Protein AF-B9TEL1-F1 (afdb_monomer_lite)

pLDDT: mean 92.06, std 7.34, range [56.12, 98.06]

Sequence (219 aa):
MGAGTKYVEGLISYIVRIAGEHSVTPMRMLKKIYAVQNPDIARVMYPSFFNQYSSTVNGLGKYAKLFVGDTESLTGASDLRHTTLLPLSDLLPSTGCGLLEGHPKWCPECLSEMLLVHGQSYRPLIWSLKLYRACTTHKMPLVDICPHCNRVQPFIMRFPDLSRCAYCYKGLNVRVAEEDVEFTGFDCWIFNALEDLVSNISALDQVASANSFSDFIRR

Secondary structure (DSSP, 8-state):
--TTSTTPBPHHHHHHHHHHHTTS-HHHHIIIIIHHH-HHHHHH-SHHIIIIIGGGGGSSSHHHHHHHHHHHHHH----GGGGSSGGGTTTS-TT-TTTB-SS--B-HHHHHHHHHHHSS---BGGGGBTT--EETTTTEEPB-B-TTT-PBPPSS-SSS-TTB-TTT--BS---------PPPHHHHHHHHHHHHHHHTHHHHTTT--HHHHHHHHT-

InterPro domains:
  IPR009492 TniQ [PF06527] (5-142)

Radius of gyration: 17.3 Å; chains: 1; bounding box: 39×43×48 Å

Structure (mmCIF, N/CA/C/O backbone):
data_AF-B9TEL1-F1
#
_entry.id   AF-B9TEL1-F1
#
loop_
_atom_site.group_PDB
_atom_site.id
_atom_site.type_symbol
_atom_site.label_atom_id
_atom_site.label_alt_id
_atom_site.label_comp_id
_atom_site.label_asym_id
_atom_site.label_entity_id
_atom_site.label_seq_id
_atom_site.pdbx_PDB_ins_code
_atom_site.Cartn_x
_atom_site.Cartn_y
_atom_site.Cartn_z
_atom_site.occupancy
_atom_site.B_iso_or_equiv
_atom_site.auth_seq_id
_atom_site.auth_comp_id
_atom_site.auth_asym_id
_atom_site.auth_atom_id
_atom_site.pdbx_PDB_model_num
ATOM 1 N N . MET A 1 1 ? -11.757 -6.087 -3.190 1.00 75.56 1 MET A N 1
ATOM 2 C CA . MET A 1 1 ? -10.549 -5.861 -2.363 1.00 75.56 1 MET A CA 1
ATOM 3 C C . MET A 1 1 ? -9.815 -7.151 -1.972 1.00 75.56 1 MET A C 1
ATOM 5 O O . MET A 1 1 ? -8.852 -7.041 -1.237 1.00 75.56 1 MET A O 1
ATOM 9 N N . GLY A 1 2 ? -10.195 -8.351 -2.449 1.00 82.69 2 GLY A N 1
ATOM 10 C CA . GLY A 1 2 ? -9.403 -9.576 -2.219 1.00 82.69 2 GLY A CA 1
ATOM 11 C C . GLY A 1 2 ? -9.449 -10.153 -0.796 1.00 82.69 2 GLY A C 1
ATOM 12 O O . GLY A 1 2 ? -8.547 -10.902 -0.434 1.00 82.69 2 GLY A O 1
ATOM 13 N N . ALA A 1 3 ? -10.463 -9.805 0.007 1.00 83.00 3 ALA A N 1
ATOM 14 C CA . ALA A 1 3 ? -10.636 -10.301 1.376 1.00 83.00 3 ALA A CA 1
ATOM 15 C C . ALA A 1 3 ? -10.565 -11.838 1.449 1.00 83.00 3 ALA A C 1
ATOM 17 O O . ALA A 1 3 ? -11.089 -12.521 0.571 1.00 83.00 3 ALA A O 1
ATOM 18 N N . GLY A 1 4 ? -9.914 -12.369 2.487 1.00 86.38 4 GLY A N 1
ATOM 19 C CA . GLY A 1 4 ? -9.724 -13.814 2.655 1.00 86.38 4 GLY A CA 1
ATOM 20 C C . GLY A 1 4 ? -8.604 -14.419 1.799 1.00 86.38 4 GLY A C 1
ATOM 21 O O . GLY A 1 4 ? -8.479 -15.638 1.736 1.00 86.38 4 GLY A O 1
ATOM 22 N N . THR A 1 5 ? -7.808 -13.600 1.102 1.00 92.06 5 THR A N 1
ATOM 23 C CA . THR A 1 5 ? -6.730 -14.072 0.218 1.00 92.06 5 THR A CA 1
ATOM 24 C C . THR A 1 5 ? -5.443 -13.281 0.439 1.00 92.06 5 THR A C 1
ATOM 26 O O . THR A 1 5 ? -5.465 -12.154 0.926 1.00 92.06 5 THR A O 1
ATOM 29 N N . LYS A 1 6 ? -4.304 -13.797 -0.027 1.00 92.19 6 LYS A N 1
ATOM 30 C CA . LYS A 1 6 ? -3.040 -13.038 -0.043 1.00 92.19 6 LYS A CA 1
ATOM 31 C C . LYS A 1 6 ? -3.065 -11.801 -0.948 1.00 92.19 6 LYS A C 1
ATOM 33 O O . LYS A 1 6 ? -2.168 -10.963 -0.885 1.00 92.19 6 LYS A O 1
ATOM 38 N N . TYR A 1 7 ? -4.092 -11.682 -1.789 1.00 94.88 7 TYR A N 1
ATOM 39 C CA . TYR A 1 7 ? -4.284 -10.587 -2.730 1.00 94.88 7 TYR A CA 1
ATOM 40 C C . TYR A 1 7 ? -5.185 -9.474 -2.180 1.00 94.88 7 TYR A C 1
ATOM 42 O O . TYR A 1 7 ? -5.701 -8.681 -2.973 1.00 94.88 7 TYR A O 1
ATOM 50 N N . VAL A 1 8 ? -5.375 -9.396 -0.854 1.00 96.19 8 VAL A N 1
ATOM 51 C CA . VAL A 1 8 ? -6.003 -8.239 -0.198 1.00 96.19 8 VAL A CA 1
ATOM 52 C C . VAL A 1 8 ? -5.332 -6.959 -0.693 1.00 96.19 8 VAL A C 1
ATOM 54 O O . VAL A 1 8 ? -4.117 -6.819 -0.587 1.00 96.19 8 VAL A O 1
ATOM 57 N N . GLU A 1 9 ? -6.103 -6.032 -1.254 1.00 96.69 9 GLU A N 1
ATOM 58 C CA . GLU A 1 9 ? -5.595 -4.732 -1.699 1.00 96.69 9 GLU A CA 1
ATOM 59 C C . GLU A 1 9 ? -5.154 -3.897 -0.486 1.00 96.69 9 GLU A C 1
ATOM 61 O O . GLU A 1 9 ? -5.869 -3.828 0.509 1.00 96.69 9 GLU A O 1
ATOM 66 N N . GLY A 1 10 ? -3.981 -3.259 -0.556 1.00 97.56 10 GLY A N 1
ATOM 67 C CA . GLY A 1 10 ? -3.541 -2.334 0.493 1.00 97.56 10 GLY A CA 1
ATOM 68 C C . GLY A 1 10 ? -4.235 -0.972 0.394 1.00 97.56 10 GLY A C 1
ATOM 69 O O . GLY A 1 10 ? -4.479 -0.485 -0.710 1.00 97.56 10 GLY A O 1
ATOM 70 N N . LEU A 1 11 ? -4.477 -0.300 1.521 1.00 98.06 11 LEU A N 1
ATOM 71 C CA . LEU A 1 11 ? -5.180 0.990 1.570 1.00 98.06 11 LEU A CA 1
ATOM 72 C C . LEU A 1 11 ? -4.564 2.063 0.659 1.00 98.06 11 LEU A C 1
ATOM 74 O O . LEU A 1 11 ? -5.281 2.775 -0.038 1.00 98.06 11 LEU A O 1
ATOM 78 N N . ILE A 1 12 ? -3.232 2.164 0.607 1.00 97.38 12 ILE A N 1
ATOM 79 C CA . ILE A 1 12 ? -2.554 3.099 -0.311 1.00 97.38 12 ILE A CA 1
ATOM 80 C C . ILE A 1 12 ? -2.939 2.812 -1.769 1.00 97.38 12 ILE A C 1
ATOM 82 O O . ILE A 1 12 ? -3.215 3.739 -2.528 1.00 97.38 12 ILE A O 1
ATOM 86 N N . SER A 1 13 ? -2.972 1.533 -2.155 1.00 97.25 13 SER A N 1
ATOM 87 C CA . SER A 1 13 ? -3.377 1.115 -3.500 1.00 97.25 13 SER A CA 1
ATOM 88 C C . SER A 1 13 ? -4.824 1.496 -3.779 1.00 97.25 13 SER A C 1
ATOM 90 O O . SER A 1 13 ? -5.110 2.089 -4.816 1.00 97.25 13 SER A O 1
ATOM 92 N N . TYR A 1 14 ? -5.706 1.224 -2.817 1.00 97.25 14 TYR A N 1
ATOM 93 C CA . TYR A 1 14 ? -7.123 1.555 -2.893 1.00 97.25 14 TYR A CA 1
ATOM 94 C C . TYR A 1 14 ? -7.347 3.058 -3.127 1.00 97.25 14 TYR A C 1
ATOM 96 O O . TYR A 1 14 ? -8.068 3.439 -4.047 1.00 97.25 14 TYR A O 1
ATOM 104 N N . ILE A 1 15 ? -6.656 3.922 -2.372 1.00 97.31 15 ILE A N 1
ATOM 105 C CA . ILE A 1 15 ? -6.718 5.386 -2.538 1.00 97.31 15 ILE A CA 1
ATOM 106 C C . ILE A 1 15 ? -6.237 5.808 -3.935 1.00 97.31 15 ILE A C 1
ATOM 108 O O . ILE A 1 15 ? -6.860 6.650 -4.582 1.00 97.31 15 ILE A O 1
ATOM 112 N N . VAL A 1 16 ? -5.133 5.229 -4.422 1.00 96.44 16 VAL A N 1
ATOM 113 C CA . VAL A 1 16 ? -4.607 5.530 -5.765 1.00 96.44 16 VAL A CA 1
ATOM 114 C C . VAL A 1 16 ? -5.598 5.108 -6.852 1.00 96.44 16 VAL A C 1
ATOM 116 O O . VAL A 1 16 ? -5.806 5.864 -7.801 1.00 96.44 16 VAL A O 1
ATOM 119 N N . ARG A 1 17 ? -6.239 3.946 -6.700 1.00 95.00 17 ARG A N 1
ATOM 120 C CA . ARG A 1 17 ? -7.241 3.437 -7.640 1.00 95.00 17 ARG A CA 1
ATOM 121 C C . ARG A 1 17 ? -8.494 4.312 -7.667 1.00 95.00 17 ARG A C 1
ATOM 123 O O . ARG A 1 17 ? -8.925 4.702 -8.745 1.00 95.00 17 ARG A O 1
ATOM 130 N N . ILE A 1 18 ? -9.017 4.715 -6.506 1.00 95.44 18 ILE A N 1
ATOM 131 C CA . ILE A 1 18 ? -10.152 5.654 -6.422 1.00 95.44 18 ILE A CA 1
ATOM 132 C C . ILE A 1 18 ? -9.818 6.993 -7.082 1.00 95.44 18 ILE A C 1
ATOM 134 O O . ILE A 1 18 ? -10.648 7.554 -7.795 1.00 95.44 18 ILE A O 1
ATOM 138 N N . ALA A 1 19 ? -8.598 7.506 -6.910 1.00 96.12 19 ALA A N 1
ATOM 139 C CA . ALA A 1 19 ? -8.174 8.708 -7.624 1.00 96.12 19 ALA A CA 1
ATOM 140 C C . ALA A 1 19 ? -8.296 8.545 -9.153 1.00 96.12 19 ALA A C 1
ATOM 142 O O . ALA A 1 19 ? -8.707 9.487 -9.833 1.00 96.12 19 ALA A O 1
ATOM 143 N N . GLY A 1 20 ? -8.020 7.345 -9.672 1.00 94.44 20 GLY A N 1
ATOM 144 C CA . GLY A 1 20 ? -8.185 6.980 -11.082 1.00 94.44 20 GLY A CA 1
ATOM 145 C C . GLY A 1 20 ? -9.634 7.007 -11.543 1.00 94.44 20 GLY A C 1
ATOM 146 O O . GLY A 1 20 ? -9.930 7.671 -12.534 1.00 94.44 20 GLY A O 1
ATOM 147 N N . GLU A 1 21 ? -10.536 6.395 -10.776 1.00 94.00 21 GLU A N 1
ATOM 148 C CA . GLU A 1 21 ? -11.985 6.411 -11.045 1.00 94.00 21 GLU A CA 1
ATOM 149 C C . GLU A 1 21 ? -12.549 7.840 -11.102 1.00 94.00 21 GLU A C 1
ATOM 151 O O . GLU A 1 21 ? -13.432 8.153 -11.897 1.00 94.00 21 GLU A O 1
ATOM 156 N N . HIS A 1 22 ? -11.987 8.752 -10.305 1.00 94.75 22 HIS A N 1
ATOM 157 C CA . HIS A 1 22 ? -12.365 10.167 -10.301 1.00 94.75 22 HIS A CA 1
ATOM 158 C C . HIS A 1 22 ? -11.532 11.045 -11.247 1.00 94.75 22 HIS A C 1
ATOM 160 O O . HIS A 1 22 ? -11.680 12.268 -11.227 1.00 94.75 22 HIS A O 1
ATOM 166 N N . SER A 1 23 ? -10.657 10.463 -12.076 1.00 94.75 23 SER A N 1
ATOM 167 C CA . SER A 1 23 ? -9.790 11.191 -13.018 1.00 94.75 23 SER A CA 1
ATOM 168 C C . SER A 1 23 ? -8.958 12.309 -12.366 1.00 94.75 23 SER A C 1
ATOM 170 O O . SER A 1 23 ? -8.698 13.359 -12.959 1.00 94.75 23 SER A O 1
ATOM 172 N N . VAL A 1 24 ? -8.517 12.095 -11.125 1.00 96.12 24 VAL A N 1
ATOM 173 C CA . VAL A 1 24 ? -7.663 13.024 -10.376 1.00 96.12 24 VAL A CA 1
ATOM 174 C C . VAL A 1 24 ? -6.361 12.350 -9.971 1.00 96.12 24 VAL A C 1
ATOM 176 O O . VAL A 1 24 ? -6.258 11.135 -9.846 1.00 96.12 24 VAL A O 1
ATOM 179 N N . THR A 1 25 ? -5.317 13.142 -9.734 1.00 96.31 25 THR A N 1
ATOM 180 C CA . THR A 1 25 ? -4.080 12.575 -9.189 1.00 96.31 25 THR A CA 1
ATOM 181 C C . THR A 1 25 ? -4.255 12.232 -7.707 1.00 96.31 25 THR A C 1
ATOM 183 O O . THR A 1 25 ? -4.924 12.992 -6.993 1.00 96.31 25 THR A O 1
ATOM 186 N N . PRO A 1 26 ? -3.599 11.171 -7.194 1.00 95.88 26 PRO A N 1
ATOM 187 C CA . PRO A 1 26 ? -3.666 10.817 -5.774 1.00 95.88 26 PRO A CA 1
ATOM 188 C C . PRO A 1 26 ? -3.286 11.992 -4.864 1.00 95.88 26 PRO A C 1
ATOM 190 O O . PRO A 1 26 ? -3.980 12.309 -3.904 1.00 95.88 26 PRO A O 1
ATOM 193 N N . MET A 1 27 ? -2.237 12.737 -5.225 1.00 95.00 27 MET A N 1
ATOM 194 C CA . MET A 1 27 ? -1.812 13.919 -4.470 1.00 95.00 27 MET A CA 1
ATOM 195 C C . MET A 1 27 ? -2.864 15.040 -4.459 1.00 95.00 27 MET A C 1
ATOM 197 O O . MET A 1 27 ? -3.008 15.746 -3.459 1.00 95.00 27 MET A O 1
ATOM 201 N N . ARG A 1 28 ? -3.597 15.241 -5.563 1.00 95.69 28 ARG A N 1
ATOM 202 C CA . ARG A 1 28 ? -4.668 16.243 -5.622 1.00 95.69 28 ARG A CA 1
ATOM 203 C C . ARG A 1 28 ? -5.863 15.805 -4.784 1.00 95.69 28 ARG A C 1
ATOM 205 O O . ARG A 1 28 ? -6.383 16.637 -4.049 1.00 95.69 28 ARG A O 1
ATOM 212 N N . MET A 1 29 ? -6.239 14.528 -4.846 1.00 96.94 29 MET A N 1
ATOM 213 C CA . MET A 1 29 ? -7.273 13.940 -3.991 1.00 96.94 29 MET A CA 1
ATOM 214 C C . MET A 1 29 ? -6.934 14.126 -2.507 1.00 96.94 29 MET A C 1
ATOM 216 O O . MET A 1 29 ? -7.725 14.717 -1.776 1.00 96.94 29 MET A O 1
ATOM 220 N N . LEU A 1 30 ? -5.721 13.761 -2.080 1.00 96.25 30 LEU A N 1
ATOM 221 C CA . LEU A 1 30 ? -5.292 13.948 -0.690 1.00 96.25 30 LEU A CA 1
ATOM 222 C C . LEU A 1 30 ? -5.337 15.422 -0.253 1.00 96.25 30 LEU A C 1
ATOM 224 O O . LEU A 1 30 ? -5.841 15.743 0.818 1.00 96.25 30 LEU A O 1
ATOM 228 N N . LYS A 1 31 ? -4.854 16.351 -1.086 1.00 94.56 31 LYS A N 1
ATOM 229 C CA . LYS A 1 31 ? -4.778 17.777 -0.716 1.00 94.56 31 LYS A CA 1
ATOM 230 C C . LYS A 1 31 ? -6.103 18.531 -0.788 1.00 94.56 31 LYS A C 1
ATOM 232 O O . LYS A 1 31 ? -6.248 19.541 -0.107 1.00 94.56 31 LYS A O 1
ATOM 237 N N . LYS A 1 32 ? -7.010 18.141 -1.684 1.00 96.25 32 LYS A N 1
ATOM 238 C CA . LYS A 1 32 ? -8.234 18.906 -1.982 1.00 96.25 32 LYS A CA 1
ATOM 239 C C . LYS A 1 32 ? -9.506 18.255 -1.464 1.00 96.25 32 LYS A C 1
ATOM 241 O O . LYS A 1 32 ? -10.514 18.945 -1.401 1.00 96.25 32 LYS A O 1
ATOM 246 N N . ILE A 1 33 ? -9.447 16.976 -1.108 1.00 96.38 33 ILE A N 1
ATOM 247 C CA . ILE A 1 33 ? -10.582 16.229 -0.569 1.00 96.38 33 ILE A CA 1
ATOM 248 C C . ILE A 1 33 ? -10.260 15.845 0.875 1.00 96.38 33 ILE A C 1
ATOM 250 O O . ILE A 1 33 ? -10.799 16.461 1.788 1.00 96.38 33 ILE A O 1
ATOM 254 N N . TYR A 1 34 ? -9.289 14.951 1.091 1.00 97.06 34 TYR A N 1
ATOM 255 C CA . TYR A 1 34 ? -8.973 14.438 2.432 1.00 97.06 34 TY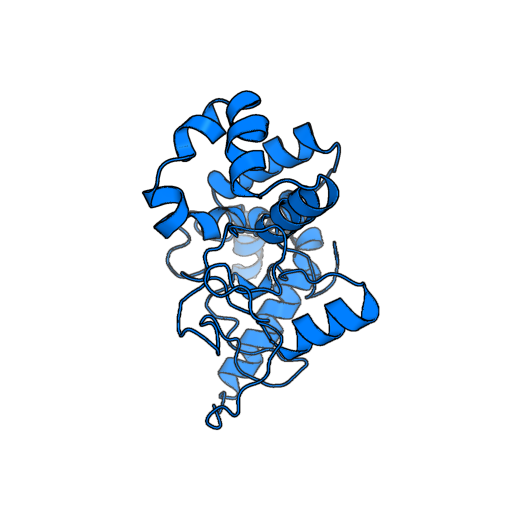R A CA 1
ATOM 256 C C . TYR A 1 34 ? -8.555 15.549 3.410 1.00 97.06 34 TYR A C 1
ATOM 258 O O . TYR A 1 34 ? -9.141 15.720 4.471 1.00 97.06 34 TYR A O 1
ATOM 266 N N . ALA A 1 35 ? -7.579 16.382 3.034 1.00 96.12 35 ALA A N 1
ATOM 267 C CA . ALA A 1 35 ? -7.094 17.462 3.898 1.00 96.12 35 ALA A CA 1
ATOM 268 C C . ALA A 1 35 ? -8.130 18.577 4.147 1.00 96.12 35 ALA A C 1
ATOM 270 O O . ALA A 1 35 ? -7.987 19.337 5.101 1.00 96.12 35 ALA A O 1
ATOM 271 N N . VAL A 1 36 ? -9.142 18.708 3.283 1.00 95.81 36 VAL A N 1
ATOM 272 C CA . VAL A 1 36 ? -10.235 19.676 3.473 1.00 95.81 36 VAL A CA 1
ATOM 273 C C . VAL A 1 36 ? -11.281 19.111 4.429 1.00 95.81 36 VAL A C 1
ATOM 275 O O . VAL A 1 36 ? -11.764 19.836 5.293 1.00 95.81 36 VAL A O 1
ATOM 278 N N . GLN A 1 37 ? -11.590 17.820 4.296 1.00 94.75 37 GLN A N 1
ATOM 279 C CA . GLN A 1 37 ? -12.535 17.113 5.153 1.00 94.75 37 GLN A CA 1
ATOM 280 C C . GLN A 1 37 ? -12.005 16.947 6.582 1.00 94.75 37 GLN A C 1
ATOM 282 O O . GLN A 1 37 ? -12.759 17.087 7.544 1.00 94.75 37 GLN A O 1
ATOM 287 N N . ASN A 1 38 ? -10.710 16.656 6.726 1.00 96.25 38 ASN A N 1
ATOM 288 C CA . ASN A 1 38 ? -10.118 16.271 7.997 1.00 96.25 38 ASN A CA 1
ATOM 289 C C . ASN A 1 38 ? -8.820 17.048 8.290 1.00 96.25 38 ASN A C 1
ATOM 291 O O . ASN A 1 38 ? -7.774 16.792 7.677 1.00 96.25 38 ASN A O 1
ATOM 295 N N . PRO A 1 39 ? -8.844 17.977 9.269 1.00 95.50 39 PRO A N 1
ATOM 296 C CA . PRO A 1 39 ? -7.671 18.756 9.662 1.00 95.50 39 PRO A CA 1
ATOM 297 C C . PRO A 1 39 ? -6.474 17.910 10.112 1.00 95.50 39 PRO A C 1
ATOM 299 O O . PRO A 1 39 ? -5.330 18.345 9.963 1.00 95.50 39 PRO A O 1
ATOM 302 N N . ASP A 1 40 ? -6.701 16.704 10.639 1.00 96.12 40 ASP A N 1
ATOM 303 C CA . ASP A 1 40 ? -5.612 15.810 11.034 1.00 96.12 40 ASP A CA 1
ATOM 304 C C . ASP A 1 40 ? -4.893 15.219 9.824 1.00 96.12 40 ASP A C 1
ATOM 306 O O . ASP A 1 40 ? -3.667 15.087 9.857 1.00 96.12 40 ASP A O 1
ATOM 310 N N . ILE A 1 41 ? -5.601 14.970 8.715 1.00 95.25 41 ILE A N 1
ATOM 311 C CA . ILE A 1 41 ? -4.944 14.660 7.442 1.00 95.25 41 ILE A CA 1
ATOM 312 C C . ILE A 1 41 ? -4.109 15.860 6.990 1.00 95.25 41 ILE A C 1
ATOM 314 O O . ILE A 1 41 ? -2.936 15.698 6.658 1.00 95.25 41 ILE A O 1
ATOM 318 N N . ALA A 1 42 ? -4.663 17.078 7.020 1.00 94.44 42 ALA A N 1
ATOM 319 C CA . ALA A 1 42 ? -3.941 18.278 6.591 1.00 94.44 42 ALA A CA 1
ATOM 320 C C . ALA A 1 42 ? -2.611 18.467 7.342 1.00 94.44 42 ALA A C 1
ATOM 322 O O . ALA A 1 42 ? -1.588 18.780 6.728 1.00 94.44 42 ALA A O 1
ATOM 323 N N . ARG A 1 43 ? -2.604 18.200 8.655 1.00 94.38 43 ARG A N 1
ATOM 324 C CA . ARG A 1 43 ? -1.412 18.272 9.519 1.00 94.38 43 ARG A CA 1
ATOM 325 C C . ARG A 1 43 ? -0.316 17.281 9.141 1.00 94.38 43 ARG A C 1
ATOM 327 O O . ARG A 1 43 ? 0.838 17.523 9.485 1.00 94.38 43 ARG A O 1
ATOM 334 N N . VAL A 1 44 ? -0.644 16.187 8.453 1.00 92.56 44 VAL A N 1
ATOM 335 C CA . VAL A 1 44 ? 0.330 15.156 8.061 1.00 92.56 44 VAL A CA 1
ATOM 336 C C . VAL A 1 44 ? 0.788 15.280 6.606 1.00 92.56 44 VAL A C 1
ATOM 338 O O . VAL A 1 44 ? 1.699 14.572 6.199 1.00 92.56 44 VAL A O 1
ATOM 341 N N . MET A 1 45 ? 0.248 16.220 5.821 1.00 91.62 45 MET A N 1
ATOM 342 C CA . MET A 1 45 ? 0.613 16.452 4.409 1.00 91.62 45 MET A CA 1
ATOM 343 C C . MET A 1 45 ? 1.961 17.184 4.211 1.00 91.62 45 MET A C 1
ATOM 345 O O . MET A 1 45 ? 2.108 17.998 3.295 1.00 91.62 45 MET A O 1
ATOM 349 N N . TYR A 1 46 ? 2.964 16.916 5.045 1.00 90.12 46 TYR A N 1
ATOM 350 C CA . TYR A 1 46 ? 4.305 17.501 4.934 1.00 90.12 46 TYR A CA 1
ATOM 351 C C . TYR A 1 46 ? 5.271 16.589 4.146 1.00 90.12 46 TYR A C 1
ATOM 353 O O . TYR A 1 46 ? 5.076 15.375 4.097 1.00 90.12 46 TYR A O 1
ATOM 361 N N . PRO A 1 47 ? 6.347 17.119 3.527 1.00 89.25 47 PRO A N 1
ATOM 362 C CA . PRO A 1 47 ? 7.235 16.322 2.672 1.00 89.25 47 PRO A CA 1
ATOM 363 C C . PRO A 1 47 ? 7.832 15.067 3.330 1.00 89.25 47 PRO A C 1
ATOM 365 O O . PRO A 1 47 ? 7.900 14.020 2.688 1.00 89.25 47 PRO A O 1
ATOM 368 N N . SER A 1 48 ? 8.228 15.125 4.607 1.00 88.56 48 SER A N 1
ATOM 369 C CA . SER A 1 48 ? 8.767 13.947 5.306 1.00 88.56 48 SER A CA 1
ATOM 370 C C . SER A 1 48 ? 7.731 12.838 5.515 1.00 88.56 48 SER A C 1
ATOM 372 O O . SER A 1 48 ? 8.114 11.673 5.516 1.00 88.56 48 SER A O 1
ATOM 374 N N . PHE A 1 49 ? 6.428 13.137 5.574 1.00 91.69 49 PHE A N 1
ATOM 375 C CA . PHE A 1 49 ? 5.385 12.108 5.565 1.00 91.69 49 PHE A CA 1
ATOM 376 C C . PHE A 1 49 ? 5.415 11.305 4.271 1.00 91.69 49 PHE A C 1
ATOM 378 O O . PHE A 1 49 ? 5.464 10.074 4.296 1.00 91.69 49 PHE A O 1
ATOM 385 N N . PHE A 1 50 ? 5.465 11.998 3.136 1.00 89.31 50 PHE A N 1
ATOM 386 C CA . PHE A 1 50 ? 5.492 11.344 1.832 1.00 89.31 50 PHE A CA 1
ATOM 387 C C . PHE A 1 50 ? 6.762 10.522 1.597 1.00 89.31 50 PHE A C 1
ATOM 389 O O . PHE A 1 50 ? 6.704 9.470 0.968 1.00 89.31 50 PHE A O 1
ATOM 396 N N . ASN A 1 51 ? 7.890 10.973 2.147 1.00 86.38 51 ASN A N 1
ATOM 397 C CA . ASN A 1 51 ? 9.182 10.326 1.934 1.00 86.38 51 ASN A CA 1
ATOM 398 C C . ASN A 1 51 ? 9.498 9.208 2.940 1.00 86.38 51 ASN A C 1
ATOM 400 O O . ASN A 1 51 ? 10.264 8.314 2.599 1.00 86.38 51 ASN A O 1
ATOM 404 N N . GLN A 1 52 ? 8.968 9.262 4.167 1.00 86.38 52 GLN A N 1
ATOM 405 C CA . GLN A 1 52 ? 9.382 8.358 5.256 1.00 86.38 52 GLN A CA 1
ATOM 406 C C . GLN A 1 52 ? 8.226 7.595 5.901 1.00 86.38 52 GLN A C 1
ATOM 408 O O . GLN A 1 52 ? 8.428 6.493 6.399 1.00 86.38 52 GLN A O 1
ATOM 413 N N . TYR A 1 53 ? 7.019 8.166 5.909 1.00 90.56 53 TYR A N 1
ATOM 414 C CA . TYR A 1 53 ? 5.907 7.634 6.700 1.00 90.56 53 TYR A CA 1
ATOM 415 C C . TYR A 1 53 ? 4.744 7.114 5.853 1.00 90.56 53 TYR A C 1
ATOM 417 O O . TYR A 1 53 ? 3.832 6.512 6.407 1.00 90.56 53 TYR A O 1
ATOM 425 N N . SER A 1 54 ? 4.751 7.271 4.527 1.00 92.88 54 SER A N 1
ATOM 426 C CA . SER A 1 54 ? 3.611 6.853 3.693 1.00 92.88 54 SER A CA 1
ATOM 427 C C . SER A 1 54 ? 3.300 5.363 3.792 1.00 92.88 54 SER A C 1
ATOM 429 O O . SER A 1 54 ? 2.129 5.005 3.823 1.00 92.88 54 SER A O 1
ATOM 431 N N . SER A 1 55 ? 4.312 4.498 3.923 1.00 94.25 55 SER A N 1
ATOM 432 C CA . SER A 1 55 ? 4.105 3.053 4.106 1.00 94.25 55 SER A CA 1
ATOM 433 C C . SER A 1 55 ? 3.256 2.729 5.338 1.00 94.25 55 SER A C 1
ATOM 435 O O . SER A 1 55 ? 2.485 1.771 5.327 1.00 94.25 55 SER A O 1
ATOM 437 N N . THR A 1 56 ? 3.327 3.559 6.383 1.00 94.56 56 THR A N 1
ATOM 438 C CA . THR A 1 56 ? 2.594 3.359 7.643 1.00 94.56 56 THR A CA 1
ATOM 439 C C . THR A 1 56 ? 1.078 3.523 7.515 1.00 94.56 56 THR A C 1
ATOM 441 O O . THR A 1 56 ? 0.358 3.128 8.432 1.00 94.56 56 THR A O 1
ATOM 444 N N . VAL A 1 57 ? 0.582 4.034 6.381 1.00 96.31 57 VAL A N 1
ATOM 445 C CA . VAL A 1 57 ? -0.850 4.029 6.032 1.00 96.31 57 VAL A CA 1
ATOM 446 C C . VAL A 1 57 ? -1.378 2.599 5.882 1.00 96.31 57 VAL A C 1
ATOM 448 O O . VAL A 1 57 ? -2.498 2.323 6.288 1.00 96.31 57 VAL A O 1
ATOM 451 N N . ASN A 1 58 ? -0.553 1.665 5.401 1.00 96.31 58 ASN A N 1
ATOM 452 C CA . ASN A 1 58 ? -0.878 0.234 5.383 1.00 96.31 58 ASN A CA 1
ATOM 453 C C . ASN A 1 58 ? -0.533 -0.467 6.714 1.00 96.31 58 ASN A C 1
ATOM 455 O O . ASN A 1 58 ? -0.667 -1.680 6.826 1.00 96.31 58 ASN A O 1
ATOM 459 N N . GLY A 1 59 ? -0.035 0.269 7.710 1.00 94.50 59 GLY A N 1
ATOM 460 C CA . GLY A 1 59 ? 0.525 -0.275 8.943 1.00 94.50 59 GLY A CA 1
ATOM 461 C C . GLY A 1 59 ? -0.484 -0.537 10.062 1.00 94.50 59 GLY A C 1
ATOM 462 O O . GLY A 1 59 ? -1.670 -0.741 9.841 1.00 94.50 59 GLY A O 1
ATOM 463 N N . LEU A 1 60 ? 0.042 -0.520 11.290 1.00 92.25 60 LEU A N 1
ATOM 464 C CA . LEU A 1 60 ? -0.656 -0.828 12.550 1.00 92.25 60 LEU A CA 1
ATOM 465 C C . LEU A 1 60 ? -1.045 0.426 13.354 1.00 92.25 60 LEU A C 1
ATOM 467 O O . LEU A 1 60 ? -1.696 0.349 14.394 1.00 92.25 60 LEU A O 1
ATOM 471 N N . GLY A 1 61 ? -0.524 1.582 12.943 1.00 92.00 61 GLY A N 1
ATOM 472 C CA . GLY A 1 61 ? -0.416 2.762 13.793 1.00 92.00 61 GLY A CA 1
ATOM 473 C C . GLY A 1 61 ? -1.451 3.846 13.516 1.00 92.00 61 GLY A C 1
ATOM 474 O O . GLY A 1 61 ? -2.425 3.669 12.786 1.00 92.00 61 GLY A O 1
ATOM 475 N N . LYS A 1 62 ? -1.186 5.028 14.081 1.00 93.06 62 LYS A N 1
ATOM 476 C CA . LYS A 1 62 ? -2.058 6.208 13.973 1.00 93.06 62 LYS A CA 1
ATOM 477 C C . LYS A 1 62 ? -2.387 6.609 12.531 1.00 93.06 62 LYS A C 1
ATOM 479 O O . LYS A 1 62 ? -3.502 7.038 12.276 1.00 93.06 62 LYS A O 1
ATOM 484 N N . TYR A 1 63 ? -1.442 6.462 11.598 1.00 94.44 63 TYR A N 1
ATOM 485 C CA . TYR A 1 63 ? -1.657 6.846 10.203 1.00 94.44 63 TYR A CA 1
ATOM 486 C C . TYR A 1 63 ? -2.603 5.880 9.491 1.00 94.44 63 TYR A C 1
ATOM 488 O O . TYR A 1 63 ? -3.490 6.339 8.785 1.00 94.44 63 TYR A O 1
ATOM 496 N N . ALA A 1 64 ? -2.498 4.573 9.744 1.00 95.81 64 ALA A N 1
ATOM 497 C CA . ALA A 1 64 ? -3.480 3.614 9.250 1.00 95.81 64 ALA A CA 1
ATOM 498 C C . ALA A 1 64 ? -4.884 3.939 9.786 1.00 95.81 64 ALA A C 1
ATOM 500 O O . ALA A 1 64 ? -5.805 4.107 8.996 1.00 95.81 64 ALA A O 1
ATOM 501 N N . LYS A 1 65 ? -5.038 4.155 11.105 1.00 96.19 65 LYS A N 1
ATOM 502 C CA . LYS A 1 65 ? -6.339 4.525 11.709 1.00 96.19 65 LYS A CA 1
ATOM 503 C C . LYS A 1 65 ? -6.927 5.795 11.090 1.00 96.19 65 LYS A C 1
ATOM 505 O O . LYS A 1 65 ? -8.102 5.820 10.739 1.00 96.19 65 LYS A O 1
ATOM 510 N N . LEU A 1 66 ? -6.096 6.827 10.943 1.00 97.06 66 LEU A N 1
ATOM 511 C CA . LEU A 1 66 ? -6.495 8.115 10.387 1.00 97.06 66 LEU A CA 1
ATOM 512 C C . LEU A 1 66 ? -6.981 7.981 8.936 1.00 97.06 66 LEU A C 1
ATOM 514 O O . LEU A 1 66 ? -8.060 8.461 8.609 1.00 97.06 66 LEU A O 1
ATOM 518 N N . PHE A 1 67 ? -6.209 7.315 8.074 1.00 97.75 67 PHE A N 1
ATOM 519 C CA . PHE A 1 67 ? -6.557 7.183 6.658 1.00 97.75 67 PHE A CA 1
ATOM 520 C C . PHE A 1 67 ? -7.698 6.194 6.408 1.00 97.75 67 PHE A C 1
ATOM 522 O O . PHE A 1 67 ? -8.462 6.420 5.473 1.00 97.75 67 PHE A O 1
ATOM 529 N N . VAL A 1 68 ? -7.839 5.136 7.216 1.00 97.94 68 VAL A N 1
ATOM 530 C CA . VAL A 1 68 ? -8.999 4.229 7.155 1.00 97.94 68 VAL A CA 1
ATOM 531 C C . VAL A 1 68 ? -10.274 5.016 7.421 1.00 97.94 68 VAL A C 1
ATOM 533 O O . VAL A 1 68 ? -11.120 5.087 6.535 1.00 97.94 68 VAL A O 1
ATOM 536 N N . GLY A 1 69 ? -10.370 5.685 8.576 1.00 97.62 69 GLY A N 1
ATOM 537 C CA . GLY A 1 69 ? -11.588 6.405 8.952 1.00 97.62 69 GLY A CA 1
ATOM 538 C C . GLY A 1 69 ? -11.947 7.526 7.975 1.00 97.62 69 GLY A C 1
ATOM 539 O O . GLY A 1 69 ? -13.113 7.692 7.625 1.00 97.62 69 GLY A O 1
ATOM 540 N N . ASP A 1 70 ? -10.948 8.264 7.480 1.00 97.19 70 ASP A N 1
ATOM 541 C CA . ASP A 1 70 ? -11.190 9.318 6.491 1.00 97.19 70 ASP A CA 1
ATOM 542 C C . ASP A 1 70 ? -11.651 8.748 5.142 1.00 97.19 70 ASP A C 1
ATOM 544 O O . ASP A 1 70 ? -12.591 9.258 4.535 1.00 97.19 70 ASP A O 1
ATOM 548 N N . THR A 1 71 ? -11.043 7.646 4.691 1.00 97.75 71 THR A N 1
ATOM 549 C CA . THR A 1 71 ? -11.429 6.996 3.430 1.00 97.75 71 THR A CA 1
ATOM 550 C C . THR A 1 71 ? -12.825 6.383 3.517 1.00 97.75 71 THR A C 1
ATOM 552 O O . THR A 1 71 ? -13.604 6.540 2.581 1.00 97.75 71 THR A O 1
ATOM 555 N N . GLU A 1 72 ? -13.175 5.715 4.616 1.00 97.75 72 GLU A N 1
ATOM 556 C CA . GLU A 1 72 ? -14.525 5.171 4.837 1.00 97.75 72 GLU A CA 1
ATOM 557 C C . GLU A 1 72 ? -15.573 6.290 4.830 1.00 97.75 72 GLU A C 1
ATOM 559 O O . GLU A 1 72 ? -16.560 6.210 4.103 1.00 97.75 72 GLU A O 1
ATOM 564 N N . SER A 1 73 ? -15.303 7.390 5.540 1.00 96.62 73 SER A N 1
ATOM 565 C CA . SER A 1 73 ? -16.174 8.572 5.576 1.00 96.62 73 SER A CA 1
ATOM 566 C C . SER A 1 73 ? -16.392 9.196 4.191 1.00 96.62 73 SER A C 1
ATOM 568 O O . SER A 1 73 ? -17.518 9.527 3.823 1.00 96.62 73 SER A O 1
ATOM 570 N N . LEU A 1 74 ? -15.328 9.320 3.389 1.00 96.25 74 LEU A N 1
ATOM 571 C CA . LEU A 1 74 ? -15.387 9.935 2.059 1.00 96.25 74 LEU A CA 1
ATOM 572 C C . LEU A 1 74 ? -16.006 9.035 0.984 1.00 96.25 74 LEU A C 1
ATOM 574 O O . LEU A 1 74 ? -16.577 9.544 0.022 1.00 96.25 74 LEU A O 1
ATOM 578 N N . THR A 1 75 ? -15.852 7.717 1.105 1.00 95.19 75 THR A N 1
ATOM 579 C CA . THR A 1 75 ? -16.240 6.761 0.051 1.00 95.19 75 THR A C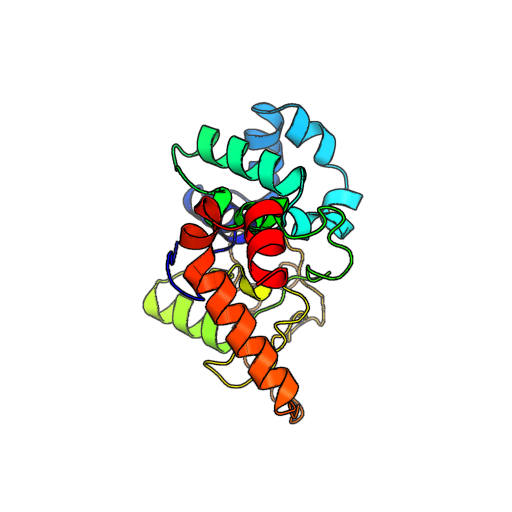A 1
ATOM 580 C C . THR A 1 75 ? -17.521 5.997 0.368 1.00 95.19 75 THR A C 1
ATOM 582 O O . THR A 1 75 ? -18.094 5.381 -0.528 1.00 95.19 75 THR A O 1
ATOM 585 N N . GLY A 1 76 ? -17.964 6.004 1.628 1.00 94.06 76 GLY A N 1
ATOM 586 C CA . GLY A 1 76 ? -19.050 5.154 2.116 1.00 94.06 76 GLY A CA 1
ATOM 587 C C . GLY A 1 76 ? -18.683 3.667 2.195 1.00 94.06 76 GLY A C 1
ATOM 588 O O . GLY A 1 76 ? -19.551 2.848 2.492 1.00 94.06 76 GLY A O 1
ATOM 589 N N . ALA A 1 77 ? -17.426 3.300 1.921 1.00 93.75 77 ALA A N 1
ATOM 590 C CA . ALA A 1 77 ? -16.937 1.947 2.142 1.00 93.75 77 ALA A CA 1
ATOM 591 C C . ALA A 1 77 ? -16.862 1.642 3.644 1.00 93.75 77 ALA A C 1
ATOM 593 O O . ALA A 1 77 ? -16.666 2.543 4.458 1.00 93.75 77 ALA A O 1
ATOM 594 N N . SER A 1 78 ? -16.975 0.365 3.994 1.00 92.50 78 SER A N 1
ATOM 595 C CA . SER A 1 78 ? -16.801 -0.128 5.358 1.00 92.50 78 SER A CA 1
ATOM 596 C C . SER A 1 78 ? -15.652 -1.127 5.436 1.00 92.50 78 SER A C 1
ATOM 598 O O . SER A 1 78 ? -15.232 -1.701 4.427 1.00 92.50 78 SER A O 1
ATOM 600 N N . ASP A 1 79 ? -15.164 -1.337 6.655 1.00 91.62 79 ASP A N 1
ATOM 601 C CA . ASP A 1 79 ? -14.179 -2.358 7.009 1.00 91.62 79 ASP A CA 1
ATOM 602 C C . ASP A 1 79 ? -12.847 -2.236 6.244 1.00 91.62 79 ASP A C 1
ATOM 604 O O . ASP A 1 79 ? -12.100 -3.202 6.065 1.00 91.62 79 ASP A O 1
ATOM 608 N N . LEU A 1 80 ? -12.471 -1.012 5.852 1.00 96.06 80 LEU A N 1
ATOM 609 C CA . LEU A 1 80 ? -11.187 -0.732 5.202 1.00 96.06 80 LEU A CA 1
ATOM 610 C C . LEU A 1 80 ? -9.999 -0.989 6.132 1.00 96.06 80 LEU A C 1
ATOM 612 O O . LEU A 1 80 ? -8.868 -1.103 5.657 1.00 96.06 80 LEU A O 1
ATOM 616 N N . ARG A 1 81 ? -10.223 -1.167 7.438 1.00 95.31 81 ARG A N 1
ATOM 617 C CA . ARG A 1 81 ? -9.188 -1.635 8.372 1.00 95.31 81 ARG A CA 1
ATOM 618 C C . ARG A 1 81 ? -8.505 -2.923 7.897 1.00 95.31 81 ARG A C 1
ATOM 620 O O . ARG A 1 81 ? -7.298 -3.046 8.090 1.00 95.31 81 ARG A O 1
ATOM 627 N N . HIS A 1 82 ? -9.211 -3.827 7.207 1.00 95.44 82 HIS A N 1
ATOM 628 C CA . HIS A 1 82 ? -8.633 -5.075 6.678 1.00 95.44 82 HIS A CA 1
ATOM 629 C C . HIS A 1 82 ? -7.767 -4.869 5.42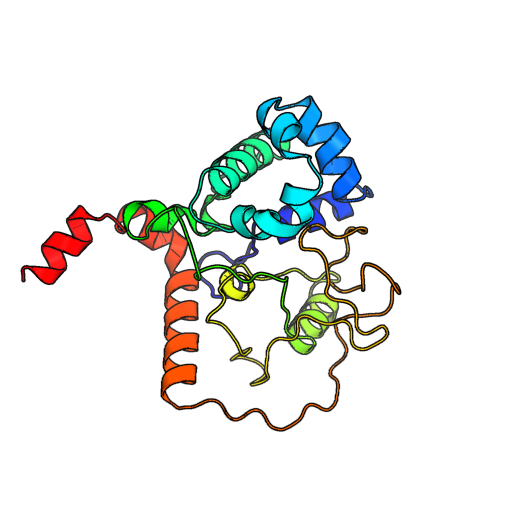7 1.00 95.44 82 HIS A C 1
ATOM 631 O O . HIS A 1 82 ? -7.065 -5.786 5.020 1.00 95.44 82 HIS A O 1
ATOM 637 N N . THR A 1 83 ? -7.748 -3.662 4.853 1.00 96.62 83 THR A N 1
ATOM 638 C CA . THR A 1 83 ? -6.784 -3.242 3.812 1.00 96.62 83 THR A CA 1
ATOM 639 C C . THR A 1 83 ? -5.475 -2.699 4.407 1.00 96.62 83 THR A C 1
ATOM 641 O O . THR A 1 83 ? -4.615 -2.169 3.701 1.00 96.62 83 THR A O 1
ATOM 644 N N . THR A 1 84 ? -5.307 -2.826 5.724 1.00 96.12 84 THR A N 1
ATOM 645 C CA . THR A 1 84 ? -4.129 -2.417 6.497 1.00 96.12 84 THR A CA 1
ATOM 646 C C . THR A 1 84 ? -3.741 -3.519 7.479 1.00 96.12 84 THR A C 1
ATOM 648 O O . THR A 1 84 ? -4.437 -4.523 7.606 1.00 96.12 84 THR A O 1
ATOM 651 N N . LEU A 1 85 ? -2.654 -3.323 8.224 1.00 94.69 85 LEU A N 1
ATOM 652 C CA . LEU A 1 85 ? -2.258 -4.246 9.284 1.00 94.69 85 LEU A CA 1
ATOM 653 C C . LEU A 1 85 ? -2.969 -3.992 10.621 1.00 94.69 85 LEU A C 1
ATOM 655 O O . LEU A 1 85 ? -2.716 -4.739 11.558 1.00 94.69 85 LEU A O 1
ATOM 659 N N . LEU A 1 86 ? -3.871 -3.006 10.728 1.00 94.06 86 LEU A N 1
ATOM 660 C CA . LEU A 1 86 ? -4.593 -2.670 11.967 1.00 94.06 86 LEU A CA 1
ATOM 661 C C . LEU A 1 86 ? -5.153 -3.858 12.767 1.00 94.06 86 LEU A C 1
ATOM 663 O O . LEU A 1 86 ? -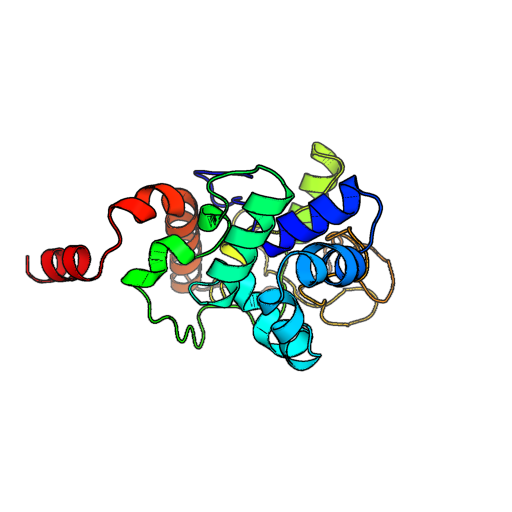5.054 -3.788 13.989 1.00 94.06 86 LEU A O 1
ATOM 667 N N . PRO A 1 87 ? -5.669 -4.944 12.157 1.00 93.25 87 PRO A N 1
ATOM 668 C CA . PRO A 1 87 ? -6.122 -6.121 12.906 1.00 93.25 87 PRO A CA 1
ATOM 669 C C . PRO A 1 87 ? -5.066 -6.773 13.810 1.00 93.25 87 PRO A C 1
ATOM 671 O O . PRO A 1 87 ? -5.405 -7.549 14.693 1.00 93.25 87 PRO A O 1
ATOM 674 N N . LEU A 1 88 ? -3.782 -6.467 13.609 1.00 90.94 88 LEU A N 1
ATOM 675 C CA . LEU A 1 88 ? -2.673 -6.980 14.415 1.00 90.94 88 LEU A CA 1
ATOM 676 C C . LEU A 1 88 ? -2.139 -5.942 15.419 1.00 90.94 88 LEU A C 1
ATOM 678 O O . LEU A 1 88 ? -1.106 -6.187 16.046 1.00 90.94 88 LEU A O 1
ATOM 682 N N . SER A 1 89 ? -2.783 -4.773 15.569 1.00 90.38 89 SER A N 1
ATOM 683 C CA . SER A 1 89 ? -2.252 -3.659 16.378 1.00 90.38 89 SER A CA 1
ATOM 684 C C . SER A 1 89 ? -2.105 -3.977 17.862 1.00 90.38 89 SER A C 1
ATOM 686 O O . SER A 1 89 ? -1.309 -3.333 18.541 1.00 90.38 89 SER A O 1
ATOM 688 N N . ASP A 1 90 ? -2.867 -4.956 18.346 1.00 88.31 90 ASP A N 1
ATOM 689 C CA . ASP A 1 90 ? -2.872 -5.373 19.748 1.00 88.31 90 ASP A CA 1
ATOM 690 C C . ASP A 1 90 ? -1.871 -6.508 20.019 1.00 88.31 90 ASP A C 1
ATOM 692 O O . ASP A 1 90 ? -1.548 -6.781 21.173 1.00 88.31 90 ASP A O 1
ATOM 696 N N . LEU A 1 91 ? -1.355 -7.156 18.966 1.00 85.75 91 LEU A N 1
ATOM 697 C CA . LEU A 1 91 ? -0.308 -8.180 19.052 1.00 85.75 91 LEU A CA 1
ATOM 698 C C . LEU A 1 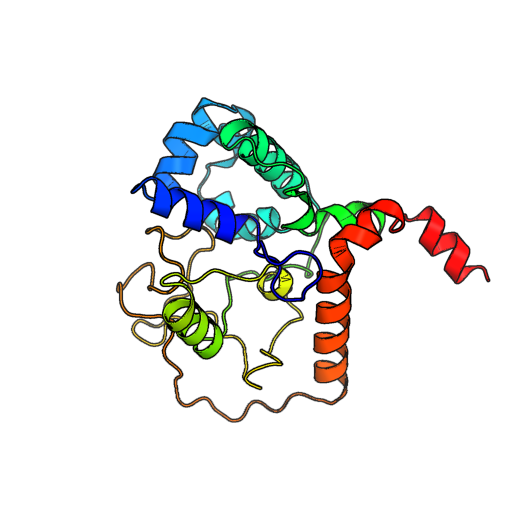91 ? 1.086 -7.615 18.791 1.00 85.75 91 LEU A C 1
ATOM 700 O O . LEU A 1 91 ? 2.061 -8.050 19.403 1.00 85.75 91 LEU A O 1
ATOM 704 N N . LEU A 1 92 ? 1.195 -6.686 17.842 1.00 84.19 92 LEU A N 1
ATOM 705 C CA . LEU A 1 92 ? 2.471 -6.185 17.354 1.00 84.19 92 LEU A CA 1
ATOM 706 C C . LEU A 1 92 ? 2.712 -4.749 17.829 1.00 84.19 92 LEU A C 1
ATOM 708 O O . LEU A 1 92 ? 1.796 -3.926 17.814 1.00 84.19 92 LEU A O 1
ATOM 712 N N . PRO A 1 93 ? 3.955 -4.398 18.203 1.00 75.19 93 PRO A N 1
ATOM 713 C CA . PRO A 1 93 ? 4.265 -3.052 18.652 1.00 75.19 93 PRO A CA 1
ATOM 714 C C . PRO A 1 93 ? 3.993 -2.034 17.541 1.00 75.19 93 PRO A C 1
ATOM 716 O O . PRO A 1 93 ? 4.516 -2.123 16.427 1.00 75.19 93 PRO A O 1
ATOM 719 N N . SER A 1 94 ? 3.211 -1.008 17.876 1.00 67.69 94 SER A N 1
ATOM 720 C CA . SER A 1 94 ? 2.814 0.063 16.953 1.00 67.69 94 SER A CA 1
ATOM 721 C C . SER A 1 94 ? 3.981 0.924 16.457 1.00 67.69 94 SER A C 1
ATOM 723 O O . SER A 1 94 ? 3.839 1.621 15.452 1.00 67.69 94 SER A O 1
ATOM 725 N N . THR A 1 95 ? 5.143 0.855 17.120 1.00 63.38 95 THR A N 1
ATOM 726 C CA . THR A 1 95 ? 6.391 1.470 16.655 1.00 63.38 95 THR A CA 1
ATOM 727 C C . THR A 1 95 ? 6.900 0.849 15.357 1.00 63.38 95 THR A C 1
ATOM 729 O O . THR A 1 95 ? 7.637 1.523 14.649 1.00 63.38 95 THR A O 1
ATOM 732 N N . GLY A 1 96 ? 6.474 -0.372 14.997 1.00 56.12 96 GLY A N 1
ATOM 733 C CA . GLY A 1 96 ? 6.549 -0.923 13.635 1.00 56.12 96 GLY A CA 1
ATOM 734 C C . GLY A 1 96 ? 7.939 -0.973 12.985 1.00 56.12 96 GLY A C 1
ATOM 735 O O . GLY A 1 96 ? 8.027 -1.241 11.784 1.00 56.12 96 GLY A O 1
ATOM 736 N N . CYS A 1 97 ? 9.013 -0.702 13.737 1.00 58.03 97 CYS A N 1
ATOM 737 C CA . CYS A 1 97 ? 10.375 -0.578 13.232 1.00 58.03 97 CYS A CA 1
ATOM 738 C C . CYS A 1 97 ? 10.805 -1.903 12.592 1.00 58.03 97 CYS A C 1
ATOM 740 O O . CYS A 1 97 ? 11.125 -2.861 13.286 1.00 58.03 97 CYS A O 1
ATOM 742 N N . GLY A 1 98 ? 10.797 -1.953 11.259 1.00 75.88 98 GLY A N 1
ATOM 743 C CA . GLY A 1 98 ? 11.242 -3.107 10.476 1.00 75.88 98 GLY A CA 1
ATOM 744 C C . GLY A 1 98 ? 10.139 -4.009 9.917 1.00 75.88 98 GLY A C 1
ATOM 745 O O . GLY A 1 98 ? 10.470 -4.891 9.129 1.00 75.88 98 GLY A O 1
ATOM 746 N N . LEU A 1 99 ? 8.860 -3.785 10.247 1.00 89.62 99 LEU A N 1
ATOM 747 C CA . LEU A 1 99 ? 7.758 -4.573 9.673 1.00 89.62 99 LEU A CA 1
ATOM 748 C C . LEU A 1 99 ? 7.445 -4.152 8.235 1.00 89.62 99 LEU A C 1
ATOM 750 O O . LEU A 1 99 ? 7.233 -4.995 7.364 1.00 89.62 99 LEU A O 1
ATOM 754 N N . LEU A 1 100 ? 7.402 -2.842 8.002 1.00 93.44 100 LEU A N 1
ATOM 755 C CA . LEU A 1 100 ? 7.011 -2.261 6.726 1.00 93.44 100 LEU A CA 1
ATOM 756 C C . LEU A 1 100 ? 8.220 -1.964 5.847 1.00 93.44 100 LEU A C 1
ATOM 758 O O . LEU A 1 100 ? 9.294 -1.604 6.333 1.00 93.44 100 LEU A O 1
ATOM 762 N N . GLU A 1 101 ? 8.013 -2.084 4.544 1.00 93.31 101 GLU A N 1
ATOM 763 C CA . GLU A 1 101 ? 9.001 -1.723 3.542 1.00 93.31 101 GLU A CA 1
ATOM 764 C C . GLU A 1 101 ? 9.192 -0.200 3.470 1.00 93.31 101 GLU A C 1
ATOM 766 O O . GLU A 1 101 ? 8.244 0.580 3.626 1.00 93.31 101 GLU A O 1
ATOM 771 N N . GLY A 1 102 ? 10.433 0.229 3.223 1.00 91.69 102 GLY A N 1
ATOM 772 C CA . GLY A 1 102 ? 10.765 1.649 3.047 1.00 91.69 102 GLY A CA 1
ATOM 773 C C . GLY A 1 102 ? 10.332 2.205 1.688 1.00 91.69 102 GLY A C 1
ATOM 774 O O . GLY A 1 102 ? 10.117 3.411 1.541 1.00 91.69 102 GLY A O 1
ATOM 775 N N . HIS A 1 103 ? 10.167 1.322 0.705 1.00 93.25 103 HIS A N 1
ATOM 776 C CA . HIS A 1 103 ? 9.822 1.633 -0.675 1.00 93.25 103 HIS A CA 1
ATOM 777 C C . HIS A 1 103 ? 8.740 0.680 -1.200 1.00 93.25 103 HIS A C 1
ATOM 779 O O . HIS A 1 103 ? 8.641 -0.465 -0.769 1.00 93.25 103 HIS A O 1
ATOM 785 N N . PRO A 1 104 ? 7.874 1.124 -2.116 1.00 95.00 104 PRO A N 1
ATOM 786 C CA . PRO A 1 104 ? 6.791 0.295 -2.608 1.00 95.00 104 PRO A CA 1
ATOM 787 C C . PRO A 1 104 ? 7.337 -0.721 -3.618 1.00 95.00 104 PRO A C 1
ATOM 789 O O . PRO A 1 104 ? 7.707 -0.361 -4.735 1.00 95.00 104 PRO A O 1
ATOM 792 N N . LYS A 1 105 ? 7.298 -2.004 -3.265 1.00 96.38 105 LYS A N 1
ATOM 793 C CA . LYS A 1 105 ? 7.692 -3.112 -4.148 1.00 96.38 105 LYS A CA 1
ATOM 794 C C . LYS A 1 105 ? 6.521 -3.721 -4.921 1.00 96.38 105 LYS A C 1
ATOM 796 O O . LYS A 1 105 ? 5.357 -3.462 -4.592 1.00 96.38 105 LYS A O 1
ATOM 801 N N . TRP A 1 106 ? 6.823 -4.459 -5.987 1.00 97.50 106 TRP A N 1
ATOM 802 C CA . TRP A 1 106 ? 5.839 -5.133 -6.835 1.00 97.50 106 TRP A CA 1
ATOM 803 C C . TRP A 1 106 ? 6.422 -6.338 -7.577 1.00 97.50 106 TRP A C 1
ATOM 805 O O . TRP A 1 106 ? 7.630 -6.459 -7.750 1.00 97.50 106 TRP A O 1
ATOM 815 N N . CYS A 1 107 ? 5.538 -7.222 -8.042 1.00 97.19 107 CYS A N 1
ATOM 816 C CA . CYS A 1 107 ? 5.868 -8.255 -9.020 1.00 97.19 107 CYS A CA 1
ATOM 817 C C . CYS A 1 107 ? 5.423 -7.781 -10.415 1.00 97.19 107 CYS A C 1
ATOM 819 O O . CYS A 1 107 ? 4.227 -7.521 -10.593 1.00 97.19 107 CYS A O 1
ATOM 821 N N . PRO A 1 108 ? 6.332 -7.651 -11.401 1.00 96.56 108 PRO A N 1
ATOM 822 C CA . PRO A 1 108 ? 5.978 -7.205 -12.748 1.00 96.56 108 PRO A CA 1
ATOM 823 C C . PRO A 1 108 ? 4.948 -8.108 -13.440 1.00 96.56 108 PRO A C 1
ATOM 825 O O . PRO A 1 108 ? 4.037 -7.596 -14.087 1.00 96.56 108 PRO A O 1
ATOM 828 N N . GLU A 1 109 ? 5.053 -9.425 -13.246 1.00 96.62 109 GLU A N 1
ATOM 829 C CA . GLU A 1 109 ? 4.139 -10.416 -13.827 1.00 96.62 109 GLU A CA 1
ATOM 830 C C . GLU A 1 109 ? 2.732 -10.300 -13.221 1.00 96.62 109 GLU A C 1
ATOM 832 O O . GLU A 1 109 ? 1.763 -10.176 -13.965 1.00 96.62 109 GLU A O 1
ATOM 837 N N . CYS A 1 110 ? 2.604 -10.195 -11.887 1.00 97.06 110 CYS A N 1
ATOM 838 C CA . CYS A 1 110 ? 1.309 -9.920 -11.246 1.00 97.06 110 CYS A CA 1
ATOM 839 C C . CYS A 1 110 ? 0.663 -8.637 -11.783 1.00 97.06 110 CYS A C 1
ATOM 841 O O . CYS A 1 110 ? -0.539 -8.620 -12.029 1.00 97.06 110 CYS A O 1
ATOM 843 N N . LEU A 1 111 ? 1.432 -7.552 -11.958 1.00 96.69 111 LEU A N 1
ATOM 844 C CA . LEU A 1 111 ? 0.878 -6.317 -12.525 1.00 96.69 111 LEU A CA 1
ATOM 845 C C . LEU A 1 111 ? 0.389 -6.537 -13.962 1.00 96.69 111 LEU A C 1
ATOM 847 O O . LEU A 1 111 ? -0.672 -6.031 -14.319 1.00 96.69 111 LEU A O 1
ATOM 851 N N . SER A 1 112 ? 1.140 -7.291 -14.769 1.00 96.62 112 SER A N 1
ATOM 852 C CA . SER A 1 112 ? 0.774 -7.626 -16.150 1.00 96.62 112 SER A CA 1
ATOM 853 C C . SER A 1 112 ? -0.520 -8.444 -16.215 1.00 96.62 112 SER A C 1
ATOM 855 O O . SER A 1 112 ? -1.438 -8.093 -16.955 1.00 96.62 112 SER A O 1
ATOM 857 N N . GLU A 1 113 ? -0.639 -9.479 -15.381 1.00 96.62 113 GLU A N 1
ATOM 858 C CA . GLU A 1 113 ? -1.841 -10.311 -15.274 1.00 96.62 113 GLU A CA 1
ATOM 859 C C . GLU A 1 113 ? -3.057 -9.501 -14.818 1.00 96.62 113 GLU A C 1
ATOM 861 O O . GLU A 1 113 ? -4.122 -9.597 -15.422 1.00 96.62 113 GLU A O 1
ATOM 866 N N . MET A 1 114 ? -2.905 -8.650 -13.797 1.00 95.31 114 MET A N 1
ATOM 867 C CA . MET A 1 114 ? -3.996 -7.791 -13.327 1.00 95.31 114 MET A CA 1
ATOM 868 C C . MET A 1 114 ? -4.471 -6.830 -14.421 1.00 95.31 114 MET A C 1
ATOM 870 O O . MET A 1 114 ? -5.675 -6.670 -14.611 1.00 95.31 114 MET A O 1
ATOM 874 N N . LEU A 1 115 ? -3.549 -6.224 -15.175 1.00 94.50 115 LEU A N 1
ATOM 875 C CA . LEU A 1 115 ? -3.902 -5.370 -16.311 1.00 94.50 115 LEU A CA 1
ATOM 876 C C . LEU A 1 115 ? -4.639 -6.149 -17.401 1.00 94.50 115 LEU A C 1
ATOM 878 O O . LEU A 1 115 ? -5.634 -5.657 -17.926 1.00 94.50 115 LEU A O 1
ATOM 882 N N . LEU A 1 116 ? -4.174 -7.356 -17.725 1.00 95.50 116 LEU A N 1
ATOM 883 C CA . LEU A 1 116 ? -4.787 -8.197 -18.749 1.00 95.50 116 LEU A CA 1
ATOM 884 C C . LEU A 1 116 ? -6.206 -8.632 -18.362 1.00 95.50 116 LEU A C 1
ATOM 886 O O . LEU A 1 116 ? -7.104 -8.607 -19.199 1.00 95.50 116 LEU A O 1
ATOM 890 N N . VAL A 1 117 ? -6.408 -9.034 -17.105 1.00 94.12 117 VAL A N 1
ATOM 891 C CA . VAL A 1 117 ? -7.679 -9.604 -16.631 1.00 94.12 117 VAL A CA 1
ATOM 892 C C . VAL A 1 117 ? -8.677 -8.521 -16.214 1.00 94.12 117 VAL A C 1
ATOM 894 O O . VAL A 1 117 ? -9.876 -8.670 -16.442 1.00 94.12 117 VAL A O 1
ATOM 897 N N . HIS A 1 118 ? -8.212 -7.434 -15.596 1.00 90.38 118 HIS A N 1
ATOM 898 C CA . HIS A 1 118 ? -9.077 -6.435 -14.959 1.00 90.38 118 HIS A CA 1
ATOM 899 C C . HIS A 1 118 ? -9.000 -5.043 -15.593 1.00 90.38 118 HIS A C 1
ATOM 901 O O . HIS A 1 118 ? -9.737 -4.154 -15.174 1.00 90.38 118 HIS A O 1
ATOM 907 N N . GLY A 1 119 ? -8.097 -4.813 -16.552 1.00 90.06 119 GLY A N 1
ATOM 908 C CA . GLY A 1 119 ? -7.855 -3.488 -17.137 1.00 90.06 119 GLY A CA 1
ATOM 909 C C . GLY A 1 119 ? -7.167 -2.497 -16.190 1.00 90.06 119 GLY A C 1
ATOM 910 O O . GLY A 1 119 ? -6.889 -1.367 -16.580 1.00 90.06 119 GLY A O 1
ATOM 911 N N . GLN A 1 120 ? -6.873 -2.909 -14.955 1.00 90.69 120 GLN A N 1
ATOM 912 C CA . GLN A 1 120 ? -6.216 -2.097 -13.938 1.00 90.69 120 GLN A CA 1
ATOM 913 C C . GLN A 1 120 ? -5.388 -2.966 -12.992 1.00 90.69 120 GLN A C 1
ATOM 915 O O . GLN A 1 120 ? -5.735 -4.112 -12.710 1.00 90.69 120 GLN A O 1
ATOM 920 N N . SER A 1 121 ? -4.306 -2.399 -12.463 1.00 94.12 121 SER A N 1
ATOM 921 C CA . SER A 1 121 ? -3.449 -3.059 -11.477 1.00 94.12 121 SER A CA 1
ATOM 922 C C . SER A 1 121 ? -3.604 -2.447 -10.094 1.00 94.12 121 SER A C 1
ATOM 924 O O . SER A 1 121 ? -3.782 -1.234 -9.968 1.00 94.12 121 SER A O 1
ATOM 926 N N . TYR A 1 122 ? -3.399 -3.258 -9.064 1.00 95.38 122 TYR A N 1
ATOM 927 C CA . TYR A 1 122 ? -3.338 -2.800 -7.684 1.00 95.38 122 TYR A CA 1
ATOM 928 C C . TYR A 1 122 ? -2.122 -3.407 -6.975 1.00 95.38 122 TYR A C 1
ATOM 930 O O . TYR A 1 122 ? -1.457 -4.301 -7.497 1.00 95.38 122 TYR A O 1
ATOM 938 N N . ARG A 1 123 ? -1.798 -2.899 -5.783 1.00 96.19 123 ARG A N 1
ATOM 939 C CA . ARG A 1 123 ? -0.736 -3.449 -4.930 1.00 96.19 123 ARG A CA 1
ATOM 940 C C . ARG A 1 123 ? -1.357 -4.183 -3.738 1.00 96.19 123 ARG A C 1
ATOM 942 O O . ARG A 1 123 ? -2.008 -3.535 -2.910 1.00 96.19 123 ARG A O 1
ATOM 949 N N . PRO A 1 124 ? -1.161 -5.508 -3.629 1.00 97.50 124 PRO A N 1
ATOM 950 C CA . PRO A 1 124 ? -1.537 -6.267 -2.446 1.00 97.50 124 PRO A CA 1
ATOM 951 C C . PRO A 1 124 ? -0.895 -5.723 -1.161 1.00 97.50 124 PRO A C 1
ATOM 953 O O . PRO A 1 124 ? 0.261 -5.297 -1.162 1.00 97.50 124 PRO A O 1
ATOM 956 N N . LEU A 1 125 ? -1.622 -5.785 -0.043 1.00 97.56 125 LEU A N 1
ATOM 957 C CA . LEU A 1 125 ? -1.171 -5.357 1.282 1.00 97.56 125 LEU A CA 1
ATOM 958 C C . LEU A 1 125 ? 0.134 -6.053 1.684 1.00 97.56 125 LEU A C 1
ATOM 960 O O . LEU A 1 125 ? 1.034 -5.393 2.205 1.00 97.56 125 LEU A O 1
ATOM 964 N N . ILE A 1 126 ? 0.265 -7.349 1.379 1.00 97.62 126 ILE A N 1
ATOM 965 C CA . ILE A 1 126 ? 1.445 -8.164 1.703 1.00 97.62 126 ILE A CA 1
ATOM 966 C C . ILE A 1 126 ? 2.748 -7.589 1.127 1.00 97.62 126 ILE A C 1
ATOM 968 O O . ILE A 1 126 ? 3.798 -7.699 1.754 1.00 97.62 126 ILE A O 1
ATOM 972 N N . TRP A 1 127 ? 2.696 -6.870 -0.003 1.00 97.69 127 TRP A N 1
ATOM 973 C CA . TRP A 1 127 ? 3.869 -6.193 -0.575 1.00 97.69 127 TRP A CA 1
ATOM 974 C C . TRP A 1 127 ? 4.360 -5.016 0.274 1.00 97.69 127 TRP A C 1
ATOM 976 O O . TRP A 1 127 ? 5.454 -4.511 0.050 1.00 97.69 127 TRP A O 1
ATOM 986 N N . SER A 1 128 ? 3.590 -4.584 1.271 1.00 96.00 128 SER A N 1
ATOM 987 C CA . SER A 1 128 ? 4.030 -3.583 2.247 1.00 96.00 128 SER A CA 1
ATOM 988 C C . SER A 1 128 ? 4.933 -4.183 3.324 1.00 96.00 128 SER A C 1
ATOM 990 O O . SER A 1 128 ? 5.585 -3.425 4.034 1.00 96.00 128 SER A O 1
ATOM 992 N N . LEU A 1 129 ? 4.976 -5.513 3.473 1.00 95.81 129 LEU A N 1
ATOM 993 C CA . LEU A 1 129 ? 5.764 -6.195 4.498 1.00 95.81 129 LEU A CA 1
ATOM 994 C C . LEU A 1 129 ? 7.205 -6.373 4.039 1.00 95.81 129 LEU A C 1
ATOM 996 O O . LEU A 1 129 ? 7.463 -7.010 3.019 1.00 95.81 129 LEU A O 1
ATOM 1000 N N . LYS A 1 130 ? 8.162 -5.880 4.824 1.00 95.19 130 LYS A N 1
ATOM 1001 C CA . LYS A 1 130 ? 9.595 -5.913 4.501 1.00 95.19 130 LYS A CA 1
ATOM 1002 C C . LYS A 1 130 ? 10.108 -7.328 4.216 1.00 95.19 130 LYS A C 1
ATOM 1004 O O . LYS A 1 130 ? 10.842 -7.546 3.259 1.00 95.19 130 LYS A O 1
ATOM 1009 N N . LEU A 1 131 ? 9.661 -8.303 5.006 1.00 95.50 131 LEU A N 1
ATOM 1010 C CA . LEU A 1 131 ? 10.104 -9.695 4.896 1.00 95.50 131 LEU A CA 1
ATOM 1011 C C . LEU A 1 131 ? 9.503 -10.459 3.706 1.00 95.50 131 LEU A C 1
ATOM 1013 O O . LEU A 1 131 ? 10.044 -11.494 3.332 1.00 95.50 131 LEU A O 1
ATOM 1017 N N . TYR A 1 132 ? 8.442 -9.961 3.065 1.00 97.12 132 TYR A N 1
ATOM 1018 C CA . TYR A 1 132 ? 7.895 -10.586 1.859 1.00 97.12 132 TYR A CA 1
ATOM 1019 C C . TYR A 1 132 ? 8.712 -10.151 0.635 1.00 97.12 132 TYR A C 1
ATOM 1021 O O . TYR A 1 132 ? 8.471 -9.093 0.055 1.00 97.12 132 TYR A O 1
ATOM 1029 N N . ARG A 1 133 ? 9.764 -10.904 0.303 1.00 96.12 133 ARG A N 1
ATOM 1030 C CA . ARG A 1 133 ? 10.795 -10.498 -0.675 1.00 96.12 133 ARG A CA 1
ATOM 1031 C C . ARG A 1 133 ? 10.596 -11.088 -2.069 1.00 96.12 133 ARG A C 1
ATOM 1033 O O . ARG A 1 133 ? 11.205 -10.592 -3.011 1.00 96.12 133 ARG A O 1
ATOM 1040 N N . ALA A 1 134 ? 9.747 -12.100 -2.204 1.00 95.31 134 ALA A N 1
ATOM 1041 C CA . ALA A 1 134 ? 9.482 -12.774 -3.465 1.00 95.31 134 ALA A CA 1
ATOM 1042 C C . ALA A 1 134 ? 7.983 -12.950 -3.689 1.00 95.31 134 ALA A C 1
ATOM 1044 O O . ALA A 1 134 ? 7.223 -13.182 -2.751 1.00 95.31 134 ALA A O 1
ATOM 1045 N N . CYS A 1 135 ? 7.568 -12.891 -4.950 1.00 95.56 135 CYS A N 1
ATOM 1046 C CA . CYS A 1 135 ? 6.267 -13.385 -5.364 1.00 95.56 135 CYS A CA 1
ATOM 1047 C C . CYS A 1 135 ? 6.301 -14.915 -5.391 1.00 95.56 135 CYS A C 1
ATOM 1049 O O . CYS A 1 135 ? 7.023 -15.501 -6.196 1.00 95.56 135 CYS A O 1
ATOM 1051 N N . THR A 1 136 ? 5.490 -15.573 -4.567 1.00 95.00 136 THR A N 1
ATOM 1052 C CA . THR A 1 136 ? 5.374 -17.045 -4.574 1.00 95.00 136 THR A CA 1
ATOM 1053 C C . THR A 1 136 ? 4.647 -17.581 -5.811 1.00 95.00 136 THR A C 1
ATOM 1055 O O . THR A 1 136 ? 4.870 -18.723 -6.203 1.00 95.00 136 THR A O 1
ATOM 1058 N N . THR A 1 137 ? 3.812 -16.753 -6.451 1.00 94.88 137 THR A N 1
ATOM 1059 C CA . THR A 1 137 ? 3.065 -17.108 -7.671 1.00 94.88 137 THR A CA 1
ATOM 1060 C C . THR A 1 137 ? 4.013 -17.233 -8.863 1.00 94.88 137 THR A C 1
ATOM 1062 O O . THR A 1 137 ? 4.049 -18.264 -9.527 1.00 94.88 137 THR A O 1
ATOM 1065 N N . HIS A 1 138 ? 4.830 -16.200 -9.093 1.00 93.94 138 HIS A N 1
ATOM 1066 C CA . HIS A 1 138 ? 5.755 -16.121 -10.233 1.00 93.94 138 HIS A CA 1
ATOM 1067 C C . HIS A 1 138 ? 7.182 -16.552 -9.902 1.00 93.94 138 HIS A C 1
ATOM 1069 O O . HIS A 1 138 ? 8.025 -16.585 -10.792 1.00 93.94 138 HIS A O 1
ATOM 1075 N N . LYS A 1 139 ? 7.441 -16.898 -8.634 1.00 92.56 139 LYS A N 1
ATOM 1076 C CA . LYS A 1 139 ? 8.730 -17.383 -8.119 1.00 92.56 139 LYS A CA 1
ATOM 1077 C C . LYS A 1 139 ? 9.888 -16.458 -8.490 1.00 92.56 139 LYS A C 1
ATOM 1079 O O . LYS A 1 139 ? 10.910 -16.898 -9.002 1.00 92.56 139 LYS A O 1
ATOM 1084 N N . MET A 1 140 ? 9.697 -15.168 -8.240 1.00 92.31 140 MET A N 1
ATOM 1085 C CA . MET A 1 140 ? 10.685 -14.134 -8.536 1.00 92.31 140 MET A CA 1
ATOM 1086 C C . MET A 1 140 ? 10.762 -13.110 -7.402 1.00 92.31 140 MET A C 1
ATOM 1088 O O . MET A 1 140 ? 9.754 -12.907 -6.710 1.00 92.31 140 MET A O 1
ATOM 1092 N N . PRO A 1 141 ? 11.910 -12.442 -7.214 1.00 94.94 141 PRO A N 1
ATOM 1093 C CA . PRO A 1 141 ? 12.015 -11.293 -6.330 1.00 94.94 141 PRO A CA 1
ATOM 1094 C C . PRO A 1 141 ? 10.960 -10.227 -6.642 1.00 94.94 141 PRO A C 1
ATOM 1096 O O . PRO A 1 141 ? 10.550 -10.023 -7.786 1.00 94.94 141 PRO A O 1
ATOM 1099 N N . LEU A 1 142 ? 10.500 -9.538 -5.602 1.00 95.88 142 LEU A N 1
ATOM 1100 C CA . LEU A 1 142 ? 9.771 -8.291 -5.791 1.00 95.88 142 LEU A CA 1
ATOM 1101 C C . LEU A 1 142 ? 10.772 -7.172 -6.072 1.00 95.88 142 LEU A C 1
ATOM 1103 O O . LEU A 1 142 ? 11.791 -7.065 -5.393 1.00 95.88 142 LEU A O 1
ATOM 1107 N N . VAL A 1 143 ? 10.437 -6.307 -7.023 1.00 95.56 143 VAL A N 1
ATOM 1108 C CA . VAL A 1 143 ? 11.262 -5.159 -7.412 1.00 95.56 143 VAL A CA 1
ATOM 1109 C C . VAL A 1 143 ? 10.684 -3.867 -6.849 1.00 95.56 143 VAL A C 1
ATOM 1111 O O . VAL A 1 143 ? 9.472 -3.747 -6.670 1.00 95.56 143 VAL A O 1
ATOM 1114 N N . ASP A 1 144 ? 11.535 -2.881 -6.587 1.00 95.25 144 ASP A N 1
ATOM 1115 C CA . ASP A 1 144 ? 11.163 -1.556 -6.071 1.00 95.25 144 ASP A CA 1
ATOM 1116 C C . ASP A 1 144 ? 11.700 -0.389 -6.930 1.00 95.25 144 ASP A C 1
ATOM 1118 O O . ASP A 1 144 ? 11.361 0.782 -6.709 1.00 95.25 144 ASP A O 1
ATOM 1122 N N . ILE A 1 145 ? 12.477 -0.704 -7.970 1.00 95.81 145 ILE A N 1
ATOM 1123 C CA . ILE A 1 145 ? 13.107 0.242 -8.892 1.00 95.81 145 ILE A CA 1
ATOM 1124 C C . ILE A 1 145 ? 12.490 0.114 -10.289 1.00 95.81 145 ILE A C 1
ATOM 1126 O O . ILE A 1 145 ? 12.256 -0.975 -10.804 1.00 95.81 145 ILE A O 1
ATOM 1130 N N . CYS A 1 146 ? 12.225 1.251 -10.938 1.00 96.75 146 CYS A N 1
ATOM 1131 C CA . CYS A 1 146 ? 11.744 1.250 -12.318 1.00 96.75 146 CYS A CA 1
ATOM 1132 C C . CYS A 1 146 ? 12.828 0.732 -13.282 1.00 96.75 146 CYS A C 1
ATOM 1134 O O . CYS A 1 146 ? 13.897 1.347 -13.339 1.00 96.75 146 CYS A O 1
ATOM 1136 N N . PRO A 1 147 ? 12.521 -0.260 -14.143 1.00 95.75 147 PRO A N 1
ATOM 1137 C CA . PRO A 1 147 ? 13.500 -0.874 -15.047 1.00 95.75 147 PRO A CA 1
ATOM 1138 C C . PRO A 1 147 ? 13.947 0.036 -16.200 1.00 95.75 147 PRO A C 1
ATOM 1140 O O . PRO A 1 147 ? 14.820 -0.315 -16.986 1.00 95.75 147 PRO A O 1
ATOM 1143 N N . HIS A 1 148 ? 13.328 1.209 -16.347 1.00 97.06 148 HIS A N 1
ATOM 1144 C CA . HIS A 1 148 ? 13.597 2.121 -17.456 1.00 97.06 148 HIS A CA 1
ATOM 1145 C C . HIS A 1 148 ? 14.347 3.390 -17.064 1.00 97.06 148 HIS A C 1
ATOM 1147 O O . HIS A 1 148 ? 14.943 4.031 -17.926 1.00 97.06 148 HIS A O 1
ATOM 1153 N N . CYS A 1 149 ? 14.236 3.826 -15.809 1.00 97.19 149 CYS A N 1
ATOM 1154 C CA . CYS A 1 149 ? 14.862 5.068 -15.352 1.00 97.19 149 CYS A CA 1
ATOM 1155 C C . CYS A 1 149 ? 15.573 4.935 -14.005 1.00 97.19 149 CYS A C 1
ATOM 1157 O O . CYS A 1 149 ? 15.994 5.953 -13.460 1.00 97.19 149 CYS A O 1
ATOM 1159 N N . ASN A 1 150 ? 15.647 3.722 -13.451 1.00 96.69 150 ASN A N 1
ATOM 1160 C CA . ASN A 1 150 ? 16.346 3.383 -12.212 1.00 96.69 150 ASN A CA 1
ATOM 1161 C C . ASN A 1 150 ? 15.942 4.242 -11.004 1.00 96.69 150 ASN A C 1
ATOM 1163 O O . ASN A 1 150 ? 16.742 4.509 -10.113 1.00 96.69 150 ASN A O 1
ATOM 1167 N N . ARG A 1 151 ? 14.684 4.701 -10.973 1.00 96.94 151 ARG A N 1
ATOM 1168 C CA . ARG A 1 151 ? 14.130 5.449 -9.838 1.00 96.94 151 ARG A CA 1
ATOM 1169 C C . ARG A 1 151 ? 13.238 4.550 -9.004 1.00 96.94 151 ARG A C 1
ATOM 1171 O O . ARG A 1 151 ? 12.377 3.855 -9.550 1.00 96.94 151 ARG A O 1
ATOM 1178 N N . VAL A 1 152 ? 13.410 4.640 -7.693 1.00 95.88 152 VAL A N 1
ATOM 1179 C CA . VAL A 1 152 ? 12.482 4.097 -6.702 1.00 95.88 152 VAL A CA 1
ATOM 1180 C C . VAL A 1 152 ? 11.139 4.811 -6.824 1.00 95.88 152 VAL A C 1
ATOM 1182 O O . VAL A 1 152 ? 11.096 6.025 -7.042 1.00 95.88 152 VAL A O 1
ATOM 1185 N N . GLN A 1 153 ? 10.040 4.067 -6.723 1.00 95.31 153 GLN A N 1
ATOM 1186 C CA . GLN A 1 153 ? 8.697 4.639 -6.835 1.00 95.31 153 GLN A CA 1
ATOM 1187 C C . GLN A 1 153 ? 8.218 5.238 -5.500 1.00 95.31 153 GLN A C 1
ATOM 1189 O O . GLN A 1 153 ? 8.571 4.730 -4.440 1.00 95.31 153 GLN A O 1
ATOM 1194 N N . PRO A 1 154 ? 7.411 6.313 -5.504 1.00 94.88 154 PRO A N 1
ATOM 1195 C CA . PRO A 1 154 ? 6.753 6.788 -4.291 1.00 94.88 154 PRO A CA 1
ATOM 1196 C C . PRO A 1 154 ? 5.544 5.903 -3.949 1.00 94.88 154 PRO A C 1
ATOM 1198 O O . PRO A 1 154 ? 4.877 5.397 -4.847 1.00 94.88 154 PRO A O 1
ATOM 1201 N N . PHE A 1 155 ? 5.205 5.758 -2.662 1.00 94.38 155 PHE A N 1
ATOM 1202 C CA . PHE A 1 155 ? 3.965 5.072 -2.256 1.00 94.38 155 PHE A CA 1
ATOM 1203 C C . PHE A 1 155 ? 2.719 5.791 -2.791 1.00 94.38 155 PHE A C 1
ATOM 1205 O O . PHE A 1 155 ? 1.824 5.166 -3.353 1.00 94.38 155 PHE A O 1
ATOM 1212 N N . ILE A 1 156 ? 2.681 7.120 -2.647 1.00 93.94 156 ILE A N 1
ATOM 1213 C CA . ILE A 1 156 ? 1.640 7.959 -3.243 1.00 93.94 156 ILE A CA 1
ATOM 1214 C C . ILE A 1 156 ? 2.083 8.344 -4.653 1.00 93.94 156 ILE A C 1
ATOM 1216 O O . ILE A 1 156 ? 2.913 9.239 -4.842 1.00 93.94 156 ILE A O 1
ATOM 1220 N N . MET A 1 157 ? 1.532 7.653 -5.648 1.00 92.06 157 MET A N 1
ATOM 1221 C CA . MET A 1 157 ? 1.881 7.869 -7.049 1.00 92.06 157 MET A CA 1
ATOM 1222 C C . MET A 1 157 ? 1.499 9.272 -7.534 1.00 92.06 157 MET A C 1
ATOM 1224 O O . MET A 1 157 ? 0.514 9.876 -7.102 1.00 92.06 157 MET A O 1
ATOM 1228 N N . ARG A 1 158 ? 2.278 9.798 -8.488 1.00 90.81 158 ARG A N 1
ATOM 1229 C CA . ARG A 1 158 ? 1.972 11.079 -9.151 1.00 90.81 158 ARG A CA 1
ATOM 1230 C C . ARG A 1 158 ? 0.750 10.992 -10.066 1.00 90.81 158 ARG A C 1
ATOM 1232 O O . ARG A 1 158 ? 0.075 11.997 -10.268 1.00 90.81 158 ARG A O 1
ATOM 1239 N N . PHE A 1 159 ? 0.469 9.796 -10.570 1.00 91.81 159 PHE A N 1
ATOM 1240 C CA . PHE A 1 159 ? -0.654 9.467 -11.441 1.00 91.81 159 PHE A CA 1
ATOM 1241 C C . PHE A 1 159 ? -1.410 8.289 -10.835 1.00 91.81 159 PHE A C 1
ATOM 1243 O O . PHE A 1 159 ? -0.790 7.491 -10.130 1.00 91.81 159 PHE A O 1
ATOM 1250 N N . PRO A 1 160 ? -2.720 8.170 -11.077 1.00 93.19 160 PRO A N 1
ATOM 1251 C CA . PRO A 1 160 ? -3.523 7.090 -10.522 1.00 93.19 160 PRO A CA 1
ATOM 1252 C C . PRO A 1 160 ? -3.343 5.777 -11.304 1.00 93.19 160 PRO A C 1
ATOM 1254 O O . PRO A 1 160 ? -4.301 5.168 -11.760 1.00 93.19 160 PRO A O 1
ATOM 1257 N N . ASP A 1 161 ? -2.093 5.364 -11.509 1.00 93.38 161 ASP A N 1
ATOM 1258 C CA . ASP A 1 161 ? -1.739 4.150 -12.238 1.00 93.38 161 ASP A CA 1
ATOM 1259 C C . ASP A 1 161 ? -0.518 3.507 -11.574 1.00 93.38 161 ASP A C 1
ATOM 1261 O O . ASP A 1 161 ? 0.606 4.014 -11.648 1.00 93.38 161 ASP A O 1
ATOM 1265 N N . LEU A 1 162 ? -0.755 2.393 -10.881 1.00 94.50 162 LEU A N 1
ATOM 1266 C CA . LEU A 1 162 ? 0.278 1.653 -10.155 1.00 94.50 162 LEU A CA 1
ATOM 1267 C C . LEU A 1 162 ? 1.168 0.813 -11.077 1.00 94.50 162 LEU A C 1
ATOM 1269 O O . LEU A 1 162 ? 2.213 0.340 -10.625 1.00 94.50 162 LEU A O 1
ATOM 1273 N N . SER A 1 163 ? 0.789 0.676 -12.350 1.00 94.88 163 SER A N 1
ATOM 1274 C CA . SER A 1 163 ? 1.555 -0.028 -13.373 1.00 94.88 163 SER A CA 1
ATOM 1275 C C . SER A 1 163 ? 2.516 0.874 -14.138 1.00 94.88 163 SER A C 1
ATOM 1277 O O . SER A 1 163 ? 3.291 0.372 -14.945 1.00 94.88 163 SER A O 1
ATOM 1279 N N . ARG A 1 164 ? 2.518 2.192 -13.901 1.00 95.62 164 ARG A N 1
ATOM 1280 C CA . ARG A 1 164 ? 3.378 3.142 -14.623 1.00 95.62 164 ARG A CA 1
ATOM 1281 C C . ARG A 1 164 ? 4.315 3.884 -13.692 1.00 95.62 164 ARG A C 1
ATOM 1283 O O . ARG A 1 164 ? 3.947 4.316 -12.607 1.00 95.62 164 ARG A O 1
ATOM 1290 N N . CYS A 1 165 ? 5.547 4.083 -14.147 1.00 96.94 165 CYS A N 1
ATOM 1291 C CA . CYS A 1 165 ? 6.551 4.819 -13.396 1.00 96.94 165 CYS A CA 1
ATOM 1292 C C . CYS A 1 165 ? 6.106 6.268 -13.160 1.00 96.94 165 CYS A C 1
ATOM 1294 O O . CYS A 1 165 ? 5.803 6.993 -14.110 1.00 96.94 165 CYS A O 1
ATOM 1296 N N . ALA A 1 166 ? 6.185 6.735 -11.911 1.00 95.50 166 ALA A N 1
ATOM 1297 C CA . ALA A 1 166 ? 5.833 8.102 -11.527 1.00 95.50 166 ALA A CA 1
ATOM 1298 C C . ALA A 1 166 ? 6.750 9.177 -12.149 1.00 95.50 166 ALA A C 1
ATOM 1300 O O . ALA A 1 166 ? 6.465 10.370 -12.042 1.00 95.50 166 ALA A O 1
ATOM 1301 N N . TYR A 1 167 ? 7.866 8.782 -12.768 1.00 96.69 167 TYR A N 1
ATOM 1302 C CA . TYR A 1 167 ? 8.872 9.700 -13.305 1.00 96.69 167 TYR A CA 1
ATOM 1303 C C . TYR A 1 167 ? 8.991 9.630 -14.826 1.00 96.69 167 TYR A C 1
ATOM 1305 O O . TYR A 1 167 ? 8.976 10.671 -15.475 1.00 96.69 167 TYR A O 1
ATOM 1313 N N . CYS A 1 168 ? 9.129 8.427 -15.391 1.00 97.00 168 CYS A N 1
ATOM 1314 C CA . CYS A 1 168 ? 9.347 8.239 -16.828 1.00 97.00 168 CYS A CA 1
ATOM 1315 C C . CYS A 1 168 ? 8.116 7.725 -17.583 1.00 97.00 168 CYS A C 1
ATOM 1317 O O . CYS A 1 168 ? 8.198 7.555 -18.796 1.00 97.00 168 CYS A O 1
ATOM 1319 N N . TYR A 1 169 ? 6.995 7.473 -16.894 1.00 95.62 169 TYR A N 1
ATOM 1320 C CA . TYR A 1 169 ? 5.705 7.063 -17.473 1.00 95.62 169 TYR A CA 1
ATOM 1321 C C . TYR A 1 169 ? 5.685 5.726 -18.224 1.00 95.62 169 TYR A C 1
ATOM 1323 O O . TYR A 1 169 ? 4.638 5.337 -18.752 1.00 95.62 169 TYR A O 1
ATOM 1331 N N . LYS A 1 170 ? 6.814 5.018 -18.286 1.00 96.94 170 LYS A N 1
ATOM 1332 C CA . LYS A 1 170 ? 6.902 3.668 -18.844 1.00 96.94 170 LYS A CA 1
ATOM 1333 C C . LYS A 1 170 ? 6.349 2.637 -17.856 1.00 96.94 170 LYS A C 1
ATOM 1335 O O . LYS A 1 170 ? 6.272 2.914 -16.656 1.00 96.94 170 LYS A O 1
ATOM 1340 N N . GLY A 1 171 ? 5.955 1.479 -18.380 1.00 95.94 171 GLY A N 1
ATOM 1341 C CA . GLY A 1 171 ? 5.387 0.383 -17.598 1.00 95.94 171 GLY A CA 1
ATOM 1342 C C . GLY A 1 171 ? 6.347 -0.140 -16.526 1.00 95.94 171 GLY A C 1
ATOM 1343 O O . GLY A 1 171 ? 7.562 -0.149 -16.699 1.00 95.94 171 GLY A O 1
ATOM 1344 N N . LEU A 1 172 ? 5.787 -0.549 -15.396 1.00 96.75 172 LEU A N 1
ATOM 1345 C CA . LEU A 1 172 ? 6.448 -1.248 -14.294 1.00 96.75 172 LEU A CA 1
ATOM 1346 C C . LEU A 1 172 ? 6.157 -2.758 -14.341 1.00 96.75 172 LEU A C 1
ATOM 1348 O O . LEU A 1 172 ? 6.795 -3.529 -13.634 1.00 96.75 172 LEU A O 1
ATOM 1352 N N . ASN A 1 173 ? 5.229 -3.180 -15.201 1.00 95.62 173 ASN A N 1
ATOM 1353 C CA . ASN A 1 173 ? 4.851 -4.565 -15.489 1.00 95.62 173 ASN A CA 1
ATOM 1354 C C . ASN A 1 173 ? 5.807 -5.257 -16.482 1.00 95.62 173 ASN A C 1
ATOM 1356 O O . ASN A 1 173 ? 5.401 -6.136 -17.235 1.00 95.62 173 ASN A O 1
ATOM 1360 N N . VAL A 1 174 ? 7.069 -4.825 -16.526 1.00 92.69 174 VAL A N 1
ATOM 1361 C CA . VAL A 1 174 ? 8.094 -5.394 -17.405 1.00 92.69 174 VAL A CA 1
ATOM 1362 C C . VAL A 1 174 ? 9.031 -6.240 -16.563 1.00 92.69 174 VAL A C 1
ATOM 1364 O O . VAL A 1 174 ? 9.699 -5.722 -15.666 1.00 92.69 174 VAL A O 1
ATOM 1367 N N . ARG A 1 175 ? 9.094 -7.535 -16.868 1.00 87.06 175 ARG A N 1
ATOM 1368 C CA . ARG A 1 175 ? 10.111 -8.420 -16.313 1.00 87.06 175 ARG A CA 1
ATOM 1369 C C . ARG A 1 175 ? 11.453 -8.112 -16.967 1.00 87.06 175 ARG A C 1
ATOM 1371 O O . ARG A 1 175 ? 11.582 -8.166 -18.189 1.00 87.06 175 ARG A O 1
ATOM 1378 N N . VAL A 1 176 ? 12.441 -7.776 -16.148 1.00 83.44 176 VAL A N 1
ATOM 1379 C CA . VAL A 1 176 ? 13.837 -7.673 -16.580 1.00 83.44 176 VAL A CA 1
ATOM 1380 C C . VAL A 1 176 ? 14.506 -9.014 -16.300 1.00 83.44 176 VAL A C 1
ATOM 1382 O O . VAL A 1 176 ? 14.106 -9.716 -15.374 1.00 83.44 176 VAL A O 1
ATOM 1385 N N . ALA A 1 177 ? 15.482 -9.399 -17.122 1.00 74.56 177 ALA A N 1
ATOM 1386 C CA . ALA A 1 177 ? 16.349 -10.522 -16.792 1.00 74.56 177 ALA A CA 1
ATOM 1387 C C . ALA A 1 177 ? 17.094 -10.177 -15.494 1.00 74.56 177 ALA A C 1
ATOM 1389 O O . ALA A 1 177 ? 17.928 -9.273 -15.482 1.00 74.56 177 ALA A O 1
ATOM 1390 N N . GLU A 1 178 ? 16.718 -10.833 -14.403 1.00 68.69 178 GLU A N 1
ATOM 1391 C CA . GLU A 1 178 ? 17.362 -10.684 -13.102 1.00 68.69 178 GLU A CA 1
ATOM 1392 C C . GLU A 1 178 ? 18.457 -11.738 -12.944 1.00 68.69 178 GLU A C 1
ATOM 1394 O O . GLU A 1 178 ? 18.430 -12.782 -13.599 1.00 68.69 178 GLU A O 1
ATOM 1399 N N . GLU A 1 179 ? 19.427 -11.448 -12.080 1.00 68.50 179 GLU A N 1
ATOM 1400 C CA . GLU A 1 179 ? 20.310 -12.481 -11.546 1.00 68.50 179 GLU A CA 1
ATOM 1401 C C . GLU A 1 179 ? 19.467 -13.501 -10.773 1.00 68.50 179 GLU A C 1
ATOM 1403 O O . GLU A 1 179 ? 18.480 -13.135 -10.128 1.00 68.50 179 GLU A O 1
ATOM 1408 N N . ASP A 1 180 ? 19.847 -14.777 -10.833 1.00 70.69 180 ASP A N 1
ATOM 1409 C CA . ASP A 1 180 ? 19.171 -15.827 -10.076 1.00 70.69 180 ASP A CA 1
ATOM 1410 C C . ASP A 1 180 ? 19.329 -15.556 -8.573 1.00 70.69 180 ASP A C 1
ATOM 1412 O O . ASP A 1 180 ? 20.366 -15.823 -7.963 1.00 70.69 180 ASP A O 1
ATOM 1416 N N . VAL A 1 181 ? 18.288 -14.988 -7.962 1.00 82.56 181 VAL A N 1
ATOM 1417 C CA . VAL A 1 181 ? 18.213 -14.819 -6.512 1.00 82.56 181 VAL A CA 1
ATOM 1418 C C . VAL A 1 181 ? 17.686 -16.115 -5.913 1.00 82.56 181 VAL A C 1
ATOM 1420 O O . VAL A 1 181 ? 16.491 -16.410 -5.978 1.00 82.56 181 VAL A O 1
ATOM 1423 N N . GLU A 1 182 ? 18.576 -16.881 -5.289 1.00 87.50 182 GLU A N 1
ATOM 1424 C CA . GLU A 1 182 ? 18.178 -18.050 -4.512 1.00 87.50 182 GLU A CA 1
ATOM 1425 C C . GLU A 1 182 ? 17.637 -17.638 -3.138 1.00 87.50 182 GLU A C 1
ATOM 1427 O O . GLU A 1 182 ? 18.285 -16.936 -2.357 1.00 87.50 182 GLU A O 1
ATOM 1432 N N . PHE A 1 183 ? 16.431 -18.111 -2.829 1.00 92.00 183 PHE A N 1
ATOM 1433 C CA . PHE A 1 183 ? 15.824 -17.995 -1.508 1.00 92.00 183 PHE A CA 1
ATOM 1434 C C . PHE A 1 183 ? 16.011 -19.302 -0.741 1.00 92.00 183 PHE A C 1
ATOM 1436 O O . PHE A 1 183 ? 15.822 -20.392 -1.283 1.00 92.00 183 PHE A O 1
ATOM 1443 N N . THR A 1 184 ? 16.363 -19.200 0.539 1.00 95.12 184 THR A N 1
ATOM 1444 C CA . THR A 1 184 ? 16.532 -20.379 1.392 1.00 95.12 184 THR A CA 1
ATOM 1445 C C . THR A 1 184 ? 15.183 -21.034 1.703 1.00 95.12 184 THR A C 1
ATOM 1447 O O . THR A 1 184 ? 14.121 -20.422 1.576 1.00 95.12 184 THR A O 1
ATOM 1450 N N . GLY A 1 185 ? 15.203 -22.271 2.209 1.00 95.56 185 GLY A N 1
ATOM 1451 C CA . GLY A 1 185 ? 13.985 -22.908 2.726 1.00 95.56 185 GLY A CA 1
ATOM 1452 C C . GLY A 1 185 ? 13.305 -22.093 3.838 1.00 95.56 185 GLY A C 1
ATOM 1453 O O . GLY A 1 185 ? 12.079 -22.084 3.933 1.00 95.56 185 GLY A O 1
ATOM 1454 N N . PHE A 1 186 ? 14.086 -21.354 4.633 1.00 96.00 186 PHE A N 1
ATOM 1455 C CA . PHE A 1 186 ? 13.562 -20.463 5.667 1.00 96.00 186 PHE A CA 1
ATOM 1456 C C . PHE A 1 186 ? 12.877 -19.222 5.079 1.00 96.00 186 PHE A C 1
ATOM 1458 O O . PHE A 1 186 ? 11.798 -18.857 5.538 1.00 96.00 186 PHE A O 1
ATOM 1465 N N . ASP A 1 187 ? 13.439 -18.617 4.026 1.00 96.06 187 ASP A N 1
ATOM 1466 C CA . ASP A 1 187 ? 12.789 -17.514 3.302 1.00 96.06 187 ASP A CA 1
ATOM 1467 C C . ASP A 1 187 ? 11.433 -17.957 2.728 1.00 96.06 187 ASP A C 1
ATOM 1469 O O . ASP A 1 187 ? 10.421 -17.287 2.923 1.00 96.06 187 ASP A O 1
ATOM 1473 N N . CYS A 1 188 ? 11.386 -19.128 2.086 1.00 95.06 188 CYS A N 1
ATOM 1474 C CA . CYS A 1 188 ? 10.145 -19.693 1.551 1.00 95.06 188 CYS A CA 1
ATOM 1475 C C . CYS A 1 188 ? 9.095 -19.932 2.646 1.00 95.06 188 CYS A C 1
ATOM 1477 O O . CYS A 1 188 ? 7.915 -19.640 2.445 1.00 95.06 188 CYS A O 1
ATOM 1479 N N . TRP A 1 189 ? 9.514 -20.423 3.817 1.00 96.81 189 TRP A N 1
ATOM 1480 C CA . TRP A 1 189 ? 8.626 -20.562 4.971 1.00 96.81 189 TRP A CA 1
ATOM 1481 C C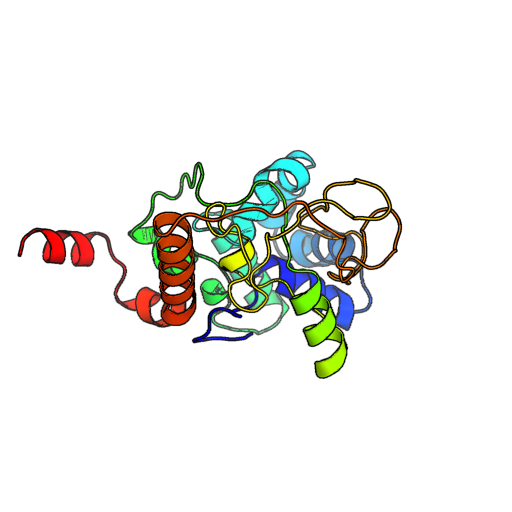 . TRP A 1 189 ? 8.082 -19.205 5.442 1.00 96.81 189 TRP A C 1
ATOM 1483 O O . TRP A 1 189 ? 6.877 -19.088 5.660 1.00 96.81 189 TRP A O 1
ATOM 1493 N N . ILE A 1 190 ? 8.928 -18.166 5.518 1.00 97.00 190 ILE A N 1
ATOM 1494 C CA . ILE A 1 190 ? 8.494 -16.797 5.848 1.00 97.00 190 ILE A CA 1
ATOM 1495 C C . ILE A 1 190 ? 7.437 -16.314 4.852 1.00 97.00 190 ILE A C 1
ATOM 1497 O O . ILE A 1 190 ? 6.413 -15.780 5.270 1.00 97.00 190 ILE A O 1
ATOM 1501 N N . PHE A 1 191 ? 7.657 -16.485 3.546 1.00 97.00 191 PHE A N 1
ATOM 1502 C CA . PHE A 1 191 ? 6.714 -15.999 2.535 1.00 97.00 191 PHE A CA 1
ATOM 1503 C C . PHE A 1 191 ? 5.334 -16.634 2.700 1.00 97.00 191 PHE A C 1
ATOM 1505 O O . PHE A 1 191 ? 4.340 -15.912 2.715 1.00 97.00 191 PHE A O 1
ATOM 1512 N N . ASN A 1 192 ? 5.282 -17.950 2.913 1.00 96.50 192 ASN A N 1
ATOM 1513 C CA . ASN A 1 192 ? 4.027 -18.666 3.146 1.00 96.50 192 ASN A CA 1
ATOM 1514 C C . ASN A 1 192 ? 3.355 -18.228 4.456 1.00 96.50 192 ASN A C 1
ATOM 1516 O O . ASN A 1 192 ? 2.162 -17.946 4.462 1.00 96.50 192 ASN A O 1
ATOM 1520 N N . ALA A 1 193 ? 4.117 -18.068 5.542 1.00 96.38 193 ALA A N 1
ATOM 1521 C CA . ALA A 1 193 ? 3.574 -17.599 6.816 1.00 96.38 193 ALA A CA 1
ATOM 1522 C C . ALA A 1 193 ? 2.960 -16.189 6.710 1.00 96.38 193 ALA A C 1
ATOM 1524 O O . ALA A 1 193 ? 1.925 -15.910 7.316 1.00 96.38 193 ALA A O 1
ATOM 1525 N N . LEU A 1 194 ? 3.569 -15.293 5.925 1.00 96.44 194 LEU A N 1
ATOM 1526 C CA . LEU A 1 194 ? 3.014 -13.962 5.666 1.00 96.44 194 LEU A CA 1
ATOM 1527 C C . LEU A 1 194 ? 1.774 -14.007 4.762 1.00 96.44 194 LEU A C 1
ATOM 1529 O O . LEU A 1 194 ? 0.862 -13.201 4.947 1.00 96.44 194 LEU A O 1
ATOM 1533 N N . GLU A 1 195 ? 1.718 -14.934 3.804 1.00 97.12 195 GLU A N 1
ATOM 1534 C CA . GLU A 1 195 ? 0.523 -15.166 2.984 1.00 97.12 195 GLU A CA 1
ATOM 1535 C C . GLU A 1 195 ? -0.647 -15.665 3.820 1.00 97.12 195 GLU A C 1
ATOM 1537 O O . GLU A 1 195 ? -1.751 -15.131 3.687 1.00 97.12 195 GLU A O 1
ATOM 1542 N N . ASP A 1 196 ? -0.402 -16.612 4.722 1.00 95.31 196 ASP A N 1
ATOM 1543 C CA . ASP A 1 196 ? -1.405 -17.118 5.654 1.00 95.31 196 ASP A CA 1
ATOM 1544 C C . ASP A 1 196 ? -1.883 -16.012 6.600 1.00 95.31 196 ASP A C 1
ATOM 1546 O O . ASP A 1 196 ? -3.090 -15.833 6.785 1.00 95.31 196 ASP A O 1
ATOM 1550 N N . LEU A 1 197 ? -0.956 -15.215 7.144 1.00 93.69 197 LEU A N 1
ATOM 1551 C CA . LEU A 1 197 ? -1.268 -14.076 8.009 1.00 93.69 197 LEU A CA 1
ATOM 1552 C C . LEU A 1 197 ? -2.196 -13.070 7.311 1.00 93.69 197 LEU A C 1
ATOM 1554 O O . LEU A 1 197 ? -3.217 -12.679 7.875 1.00 93.69 197 LEU A O 1
ATOM 1558 N N . VAL A 1 198 ? -1.853 -12.647 6.089 1.00 95.00 198 VAL A N 1
ATOM 1559 C CA . VAL A 1 198 ? -2.637 -11.650 5.340 1.00 95.00 198 VAL A CA 1
ATOM 1560 C C . VAL A 1 198 ? -3.968 -12.229 4.863 1.00 95.00 198 VAL A C 1
ATOM 1562 O O . VAL A 1 198 ? -4.986 -11.542 4.935 1.00 95.00 198 VAL A O 1
ATOM 1565 N N . SER A 1 199 ? -3.999 -13.495 4.441 1.00 95.00 199 SER A N 1
ATOM 1566 C CA . SER A 1 199 ? -5.243 -14.156 4.018 1.00 95.00 199 SER A CA 1
ATOM 1567 C C . SER A 1 199 ? -6.257 -14.256 5.158 1.00 95.00 199 SER A C 1
ATOM 1569 O O . SER A 1 199 ? -7.456 -14.155 4.919 1.00 95.00 199 SER A O 1
ATOM 1571 N N . ASN A 1 200 ? -5.786 -14.391 6.400 1.00 93.12 200 ASN A N 1
ATOM 1572 C CA . ASN A 1 200 ? -6.630 -14.523 7.589 1.00 93.12 200 ASN A CA 1
ATOM 1573 C C . ASN A 1 200 ? -6.779 -13.220 8.390 1.00 93.12 200 ASN A C 1
ATOM 1575 O O . ASN A 1 200 ? -7.314 -13.239 9.499 1.00 93.12 200 ASN A O 1
ATOM 1579 N N . ILE A 1 201 ? -6.342 -12.078 7.852 1.00 90.69 201 ILE A N 1
ATOM 1580 C CA . ILE A 1 201 ? -6.257 -10.824 8.613 1.00 90.69 201 ILE A CA 1
ATOM 1581 C C . ILE A 1 201 ? -7.610 -10.345 9.163 1.00 90.69 201 ILE A C 1
ATOM 1583 O O . ILE A 1 201 ? -7.673 -9.788 10.256 1.00 90.69 201 ILE A O 1
ATOM 1587 N N . SER A 1 202 ? -8.706 -10.609 8.447 1.00 88.44 202 SER A N 1
ATOM 1588 C CA . SER A 1 202 ? -10.064 -10.278 8.894 1.00 88.44 202 SER A CA 1
ATOM 1589 C C . SER A 1 202 ? -10.552 -11.180 10.027 1.00 88.44 202 SER A C 1
ATOM 1591 O O . SER A 1 202 ? -11.236 -10.709 10.930 1.00 88.44 202 SER A O 1
ATOM 1593 N N . ALA A 1 203 ? -10.186 -12.465 10.012 1.00 87.88 203 ALA A N 1
ATOM 1594 C CA . ALA A 1 203 ? -10.508 -13.398 11.091 1.00 87.88 203 ALA A CA 1
ATOM 1595 C C . ALA A 1 203 ? -9.691 -13.091 12.355 1.00 87.88 203 ALA A C 1
ATOM 1597 O O . ALA A 1 203 ? -10.201 -13.185 13.471 1.00 87.88 203 ALA A O 1
ATOM 1598 N N . LEU A 1 204 ? -8.434 -12.673 12.173 1.00 84.50 204 LEU A N 1
ATOM 1599 C CA . LEU A 1 204 ? -7.550 -12.276 13.264 1.00 84.50 204 LEU A CA 1
ATOM 1600 C C . LEU A 1 204 ? -8.064 -11.045 14.010 1.00 84.50 204 LEU A C 1
ATOM 1602 O O . LEU A 1 204 ? -7.895 -10.986 15.217 1.00 84.50 204 LEU A O 1
ATOM 1606 N N . ASP A 1 205 ? -8.769 -10.125 13.358 1.00 81.31 205 ASP A N 1
ATOM 1607 C CA . ASP A 1 205 ? -9.303 -8.902 13.981 1.00 81.31 205 ASP A CA 1
ATOM 1608 C C . ASP A 1 205 ? -10.163 -9.156 15.238 1.00 81.31 205 ASP A C 1
ATOM 1610 O O . ASP A 1 205 ? -10.260 -8.300 16.111 1.00 81.31 205 ASP A O 1
ATOM 1614 N N . GLN A 1 206 ? -10.772 -10.342 15.351 1.00 77.88 206 GLN A N 1
ATOM 1615 C CA . GLN A 1 206 ? -11.616 -10.727 16.489 1.00 77.88 206 GLN A CA 1
ATOM 1616 C C . GLN A 1 206 ? -10.875 -11.516 17.580 1.00 77.88 206 GLN A C 1
ATOM 1618 O O . GLN A 1 206 ? -11.412 -11.721 18.666 1.00 77.88 206 GLN A O 1
ATOM 1623 N N . VAL A 1 207 ? -9.667 -12.011 17.294 1.00 80.69 207 VAL A N 1
ATOM 1624 C CA . VAL A 1 207 ? -8.978 -13.018 18.127 1.00 80.69 207 VAL A CA 1
ATOM 1625 C C . VAL A 1 207 ? -7.548 -12.602 18.484 1.00 80.69 207 VAL A C 1
ATOM 1627 O O . VAL A 1 207 ? -7.002 -13.024 19.503 1.00 80.69 207 VAL A O 1
ATOM 1630 N N . ALA A 1 208 ? -6.927 -11.760 17.664 1.00 77.81 208 ALA A N 1
ATOM 1631 C CA . ALA A 1 208 ? -5.556 -11.297 17.785 1.00 77.81 208 ALA A CA 1
ATOM 1632 C C . ALA A 1 208 ? -5.425 -10.237 18.886 1.00 77.81 208 ALA A C 1
ATOM 1634 O O . ALA A 1 208 ? -5.328 -9.044 18.617 1.00 77.81 208 ALA A O 1
ATOM 1635 N N . SER A 1 209 ? -5.386 -10.685 20.141 1.00 83.00 209 SER A N 1
ATOM 1636 C CA . SER A 1 209 ? -5.125 -9.823 21.296 1.00 83.00 209 SER A CA 1
ATOM 1637 C C . SER A 1 209 ? -3.915 -10.297 22.100 1.00 83.00 209 SER A C 1
ATOM 1639 O O . SER A 1 209 ? -3.625 -11.496 22.168 1.00 83.00 209 SER A O 1
ATOM 1641 N N . ALA A 1 210 ? -3.228 -9.362 22.766 1.00 81.88 210 ALA A N 1
ATOM 1642 C CA . ALA A 1 210 ? -2.126 -9.683 23.678 1.00 81.88 210 ALA A CA 1
ATOM 1643 C C . ALA A 1 210 ? -2.533 -10.701 24.762 1.00 81.88 210 ALA A C 1
ATOM 1645 O O . ALA A 1 210 ? -1.726 -11.549 25.149 1.00 81.88 210 ALA A O 1
ATOM 1646 N N . ASN A 1 211 ? -3.790 -10.652 25.216 1.00 82.81 211 ASN A N 1
ATOM 1647 C CA . ASN A 1 211 ? -4.339 -11.594 26.190 1.00 82.81 211 ASN A CA 1
ATOM 1648 C C . ASN A 1 211 ? -4.465 -12.995 25.587 1.00 82.81 211 ASN A C 1
ATOM 1650 O O . ASN A 1 211 ? -3.906 -13.943 26.130 1.00 82.81 211 ASN A O 1
ATOM 1654 N N . SER A 1 212 ? -5.106 -13.110 24.421 1.00 82.62 212 SER A N 1
ATOM 1655 C CA . SER A 1 212 ? -5.272 -14.383 23.710 1.00 82.62 212 SER A CA 1
ATOM 1656 C C . SER A 1 212 ? -3.926 -15.045 23.403 1.00 82.62 212 SER A C 1
ATOM 1658 O O . SER A 1 212 ? -3.783 -16.259 23.535 1.00 82.62 212 SER A O 1
ATOM 1660 N N . PHE A 1 213 ? -2.917 -14.248 23.043 1.00 81.88 213 PHE A N 1
ATOM 1661 C CA . PHE A 1 213 ? -1.561 -14.741 22.812 1.00 81.88 213 PHE A CA 1
ATOM 1662 C C . PHE A 1 213 ? -0.864 -15.186 24.106 1.00 81.88 213 PHE A C 1
ATOM 1664 O O . PHE A 1 213 ? -0.247 -16.250 24.144 1.00 81.88 213 PHE A O 1
ATOM 1671 N N . SER A 1 214 ? -0.999 -14.409 25.185 1.00 81.69 214 SER A N 1
ATOM 1672 C CA . SER A 1 214 ? -0.452 -14.766 26.501 1.00 81.69 214 SER A CA 1
ATOM 1673 C C . SER A 1 214 ? -1.053 -16.068 27.035 1.00 81.69 214 SER A C 1
ATOM 1675 O O . SER A 1 214 ? -0.330 -16.894 27.590 1.00 81.69 214 SER A O 1
ATOM 1677 N N . ASP A 1 215 ? -2.355 -16.274 26.837 1.00 85.88 215 ASP A N 1
ATOM 1678 C CA . ASP A 1 215 ? -3.057 -17.493 27.241 1.00 85.88 215 ASP A CA 1
ATOM 1679 C C . ASP A 1 215 ? -2.618 -18.714 26.429 1.00 85.88 215 ASP A C 1
ATOM 1681 O O . ASP A 1 215 ? -2.557 -19.814 26.973 1.00 85.88 215 ASP A O 1
ATOM 1685 N N . PHE A 1 216 ? -2.285 -18.535 25.147 1.00 84.75 216 PHE A N 1
ATOM 1686 C CA . PHE A 1 216 ? -1.752 -19.606 24.305 1.00 84.75 216 PHE A CA 1
ATOM 1687 C C . PHE A 1 216 ? -0.350 -20.047 24.747 1.00 84.75 216 PHE A C 1
ATOM 1689 O O . PHE A 1 216 ? -0.112 -21.241 24.865 1.00 84.75 216 PHE A O 1
ATOM 1696 N N . ILE A 1 217 ? 0.559 -19.105 25.036 1.00 82.12 217 ILE A N 1
ATOM 1697 C CA . ILE A 1 217 ? 1.941 -19.421 25.456 1.00 82.12 217 ILE A CA 1
ATOM 1698 C C . ILE A 1 217 ? 1.996 -20.094 26.834 1.00 82.12 217 ILE A C 1
ATOM 1700 O O . ILE A 1 217 ? 2.928 -20.838 27.126 1.00 82.12 217 ILE A O 1
ATOM 1704 N N . ARG A 1 218 ? 1.031 -19.803 27.710 1.00 79.75 218 ARG A N 1
ATOM 1705 C CA . ARG A 1 218 ? 0.976 -20.367 29.068 1.00 79.75 218 ARG A CA 1
ATOM 1706 C C . ARG A 1 218 ? 0.441 -21.802 29.127 1.00 79.75 218 ARG A C 1
ATOM 1708 O O . ARG A 1 218 ? 0.444 -22.373 30.217 1.00 79.75 218 ARG A O 1
ATOM 1715 N N . ARG A 1 219 ? -0.057 -22.345 28.015 1.00 65.81 219 ARG A N 1
ATOM 1716 C CA . ARG A 1 219 ? -0.499 -23.741 27.888 1.00 65.81 219 ARG A CA 1
ATOM 1717 C C . ARG A 1 219 ? 0.660 -24.630 27.464 1.00 65.81 219 ARG A C 1
ATOM 1719 O O . ARG A 1 219 ? 0.686 -25.775 27.959 1.00 65.81 219 ARG A O 1
#

Organism: Ricinus communis (NCBI:txid3988)

Foldseek 3Di:
DQALFQQQFALLQVLLQVCVVVVHASLCCLVPPLCVVDVVSVVQPDPCCQQAPVLCCQEQAPNVVSSQVSCCVRPVDPDCSLSHLNLQNQPDPRVCVQQFDSAQWDALQQQVVCCVPPVAGGGGSLSRGNLQQADPVVGGGTDQAAPPPRDGATSRARHSHPQAGSPPRDGSSDDDPDDPDDDDPVSVVVNVVSRNCSSCSVVSSVQNHPVNVVVVVVD